Protein AF-K0RH99-F1 (afdb_monomer)

Solvent-accessible surface area (backbone atoms only — not comparable to full-atom values): 13537 Å² total; per-residue (Å²): 134,81,78,79,81,78,74,85,79,88,44,86,60,47,81,57,16,83,77,40,74,63,41,61,58,50,48,52,54,54,47,44,52,50,46,22,48,42,58,52,25,66,73,64,72,68,55,63,73,86,78,48,80,49,77,72,56,31,67,35,69,40,84,66,41,40,27,60,82,45,39,80,72,71,46,43,49,90,82,49,77,89,41,86,89,43,45,14,30,41,50,67,69,60,53,58,87,78,46,100,65,82,74,97,72,68,61,68,78,86,63,78,65,84,92,56,75,84,49,66,69,67,57,55,81,51,45,35,36,40,40,39,35,74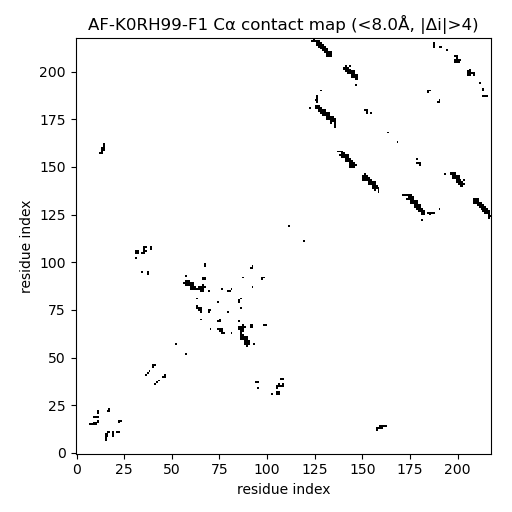,46,65,81,62,70,56,41,44,38,36,38,24,50,78,90,45,80,62,48,74,52,74,45,84,43,53,92,88,69,65,55,80,83,65,68,76,64,84,66,88,41,63,51,72,44,80,37,69,76,91,38,91,43,71,67,53,46,59,68,41,54,88,49,51,46,38,21,48,75,83,42,79,52,88,76,77,49,75,47,82,44,81,62,127

pLDDT: mean 74.34, std 17.01, range [31.33, 94.06]

Foldseek 3Di:
DDDPPDDQPLDCAADNVVVNPVSVVVVVVVVLQLQLVCVQDVVVVNDDPVVDDDPVQQQAFDPLAFQQVVVVVVDGSVNDDDDPNTTDGNNSVRHPVNHPDDDPDHDDRPDPDDPPPPVVVVQLQWWKKKFKAFCQVQDFFKKWKDQQNDTQDIDTRGDHDPPDDPVRVPDRDRDIDIDTGTDPDRDLVRVVVSVVRMFMDTNNHTDDRPDIDGDGRD

Structure (mmCIF, N/CA/C/O backbone):
data_AF-K0RH99-F1
#
_entry.id   AF-K0RH99-F1
#
loop_
_atom_site.group_PDB
_atom_site.id
_atom_site.type_symbol
_atom_site.label_atom_id
_atom_site.label_alt_id
_atom_site.label_comp_id
_atom_site.label_asym_id
_atom_site.label_entity_id
_atom_site.label_seq_id
_atom_site.pdbx_PDB_ins_code
_atom_site.Cartn_x
_atom_site.Cartn_y
_atom_site.Cartn_z
_atom_site.occupancy
_atom_site.B_iso_or_equiv
_atom_site.auth_seq_id
_atom_site.auth_comp_id
_atom_site.auth_asym_id
_atom_site.auth_atom_id
_atom_site.pdbx_PDB_model_num
ATOM 1 N N . MET A 1 1 ? 35.701 -5.884 8.040 1.00 39.34 1 MET A N 1
ATOM 2 C CA . MET A 1 1 ? 34.510 -6.141 8.879 1.00 39.34 1 MET A CA 1
ATOM 3 C C . MET A 1 1 ? 33.512 -6.865 7.986 1.00 39.34 1 MET A C 1
ATOM 5 O O . MET A 1 1 ? 33.064 -6.267 7.020 1.00 39.34 1 MET A O 1
ATOM 9 N N . PHE A 1 2 ? 33.293 -8.168 8.173 1.00 43.91 2 PHE A N 1
ATOM 10 C CA . PHE A 1 2 ? 32.370 -8.924 7.317 1.00 43.91 2 PHE A CA 1
ATOM 11 C C . PHE A 1 2 ? 30.934 -8.590 7.723 1.00 43.91 2 PHE A C 1
ATOM 13 O O . PHE A 1 2 ? 30.606 -8.682 8.906 1.00 43.91 2 PHE A O 1
ATOM 20 N N . ALA A 1 3 ? 30.101 -8.181 6.765 1.00 47.53 3 ALA A N 1
ATOM 21 C CA . ALA A 1 3 ? 28.676 -8.010 7.010 1.00 47.53 3 ALA A CA 1
ATOM 22 C C . ALA A 1 3 ? 28.097 -9.348 7.512 1.00 47.53 3 ALA A C 1
ATOM 24 O O . ALA A 1 3 ? 28.417 -10.396 6.935 1.00 47.53 3 ALA A O 1
ATOM 25 N N . PRO A 1 4 ? 27.296 -9.354 8.591 1.00 51.84 4 PRO A N 1
ATOM 26 C CA . PRO A 1 4 ? 26.667 -10.578 9.062 1.00 51.84 4 PRO A CA 1
ATOM 27 C C . PRO A 1 4 ? 25.815 -11.165 7.932 1.00 51.84 4 PRO A C 1
ATOM 29 O O . PRO A 1 4 ? 25.008 -10.464 7.322 1.00 51.84 4 PRO A O 1
ATOM 32 N N . LYS A 1 5 ? 26.013 -12.454 7.632 1.00 54.53 5 LYS A N 1
ATOM 33 C CA . LYS A 1 5 ? 25.172 -13.179 6.675 1.00 54.53 5 LYS A CA 1
ATOM 34 C C . LYS A 1 5 ? 23.741 -13.162 7.209 1.00 54.53 5 LYS A C 1
ATOM 36 O O . LYS A 1 5 ? 23.469 -13.796 8.226 1.00 54.53 5 LYS A O 1
ATOM 41 N N . LEU A 1 6 ? 22.843 -12.441 6.541 1.00 59.22 6 LEU A N 1
ATOM 42 C CA . LEU A 1 6 ? 21.412 -12.534 6.810 1.00 59.22 6 LEU A CA 1
ATOM 43 C C . LEU A 1 6 ? 20.958 -13.946 6.402 1.00 59.22 6 LEU A C 1
ATOM 45 O O . LEU A 1 6 ? 21.063 -14.275 5.217 1.00 59.22 6 LEU A O 1
ATOM 49 N N . PRO A 1 7 ? 20.511 -14.806 7.337 1.00 62.03 7 PRO A N 1
ATOM 50 C CA . PRO A 1 7 ? 20.046 -16.143 6.989 1.00 62.03 7 PRO A CA 1
ATOM 51 C C . PRO A 1 7 ? 18.846 -16.025 6.048 1.00 62.03 7 PRO A C 1
ATOM 53 O O . PRO A 1 7 ? 17.972 -15.188 6.267 1.00 62.03 7 PRO A O 1
ATOM 56 N N . PHE A 1 8 ? 18.817 -16.823 4.978 1.00 64.56 8 PHE A N 1
ATOM 57 C CA . PHE A 1 8 ? 17.646 -16.894 4.111 1.00 64.56 8 PHE A CA 1
ATOM 58 C C . PHE A 1 8 ? 16.497 -17.519 4.894 1.00 64.56 8 PHE A C 1
ATOM 60 O O . PHE A 1 8 ? 16.584 -18.670 5.316 1.00 64.56 8 PHE A O 1
ATOM 67 N N . THR A 1 9 ? 15.448 -16.739 5.130 1.00 66.00 9 THR A N 1
ATOM 68 C CA . THR A 1 9 ? 14.299 -17.189 5.926 1.00 66.00 9 THR A CA 1
ATOM 69 C C . THR A 1 9 ? 13.234 -17.876 5.077 1.00 66.00 9 THR A C 1
ATOM 71 O O . THR A 1 9 ? 12.339 -18.499 5.637 1.00 66.00 9 THR A O 1
ATOM 74 N N . GLY A 1 10 ? 13.311 -17.769 3.742 1.00 61.56 10 GLY A N 1
ATOM 75 C CA . GLY A 1 10 ? 12.276 -18.280 2.839 1.00 61.56 10 GLY A CA 1
ATOM 76 C C . GLY A 1 10 ? 10.916 -17.616 3.048 1.00 61.56 10 GLY A C 1
ATOM 77 O O . GLY A 1 10 ? 9.892 -18.208 2.727 1.00 61.56 10 GLY A O 1
ATOM 78 N N . THR A 1 11 ? 10.890 -16.421 3.643 1.00 67.25 11 THR A N 1
ATOM 79 C CA . THR A 1 11 ? 9.651 -15.690 3.898 1.00 67.25 11 THR A CA 1
ATOM 80 C C . THR A 1 11 ? 9.491 -14.544 2.910 1.00 67.25 11 THR A C 1
ATOM 82 O O . THR A 1 11 ? 10.439 -13.828 2.592 1.00 67.25 11 THR A O 1
ATOM 85 N N . MET A 1 12 ? 8.246 -14.314 2.498 1.00 68.56 12 MET A N 1
ATOM 86 C CA . MET A 1 12 ? 7.795 -13.156 1.717 1.00 68.56 12 MET A CA 1
ATOM 87 C C . MET A 1 12 ? 7.819 -11.834 2.511 1.00 68.56 12 MET A C 1
ATOM 89 O O . MET A 1 12 ? 7.106 -10.884 2.195 1.00 68.56 12 MET A O 1
ATOM 93 N N . ALA A 1 13 ? 8.626 -11.762 3.568 1.00 64.50 13 ALA A N 1
ATOM 94 C CA . ALA A 1 13 ? 8.779 -10.591 4.409 1.00 64.50 13 ALA A CA 1
ATOM 95 C C . ALA A 1 13 ? 10.156 -9.954 4.163 1.00 64.50 13 ALA A C 1
ATOM 97 O O . ALA A 1 13 ? 11.184 -10.628 4.186 1.00 64.50 13 ALA A O 1
ATOM 98 N N . GLN A 1 14 ? 10.182 -8.626 4.005 1.00 69.88 14 GLN A N 1
ATOM 99 C CA . GLN A 1 14 ? 11.406 -7.808 3.987 1.00 69.88 14 GLN A CA 1
ATOM 100 C C . GLN A 1 14 ? 12.323 -8.059 2.763 1.00 69.88 14 GLN A C 1
ATOM 102 O O . GLN A 1 14 ? 11.852 -8.386 1.675 1.00 69.88 14 GLN A O 1
ATOM 107 N N . ASN A 1 15 ? 13.640 -7.857 2.924 1.00 66.56 15 ASN A N 1
ATOM 108 C CA . ASN A 1 15 ? 14.641 -7.776 1.846 1.00 66.56 15 ASN A CA 1
ATOM 109 C C . ASN A 1 15 ? 14.842 -9.059 1.029 1.00 66.56 15 ASN A C 1
ATOM 111 O O . ASN A 1 15 ? 15.450 -9.009 -0.034 1.00 66.56 15 ASN A O 1
ATOM 115 N N . GLN A 1 16 ? 14.413 -10.212 1.544 1.00 74.06 16 GLN A N 1
ATOM 116 C CA . GLN A 1 16 ? 14.597 -11.498 0.866 1.00 74.06 16 GLN A CA 1
ATOM 117 C C . GLN A 1 16 ? 13.384 -11.909 0.033 1.00 74.06 16 GLN A C 1
ATOM 119 O O . GLN A 1 16 ? 13.467 -12.893 -0.698 1.00 74.06 16 GLN A O 1
ATOM 124 N N . SER A 1 17 ? 12.288 -11.151 0.121 1.00 81.00 17 SER A N 1
ATOM 125 C CA . SER A 1 17 ? 11.035 -11.462 -0.567 1.00 81.00 17 SER A CA 1
ATOM 126 C C . SER A 1 17 ? 11.225 -11.614 -2.079 1.00 81.00 17 SER A C 1
ATOM 128 O O . SER A 1 17 ? 10.717 -12.568 -2.647 1.00 81.00 17 SER A O 1
ATOM 130 N N . ILE A 1 18 ? 12.064 -10.782 -2.707 1.00 83.69 18 ILE A N 1
ATOM 131 C CA . ILE A 1 18 ? 12.362 -10.830 -4.152 1.00 83.69 18 ILE A CA 1
ATOM 132 C C . ILE A 1 18 ? 12.922 -12.173 -4.657 1.00 83.69 18 ILE A C 1
ATOM 134 O O . ILE A 1 18 ? 12.859 -12.447 -5.856 1.00 83.69 18 ILE A O 1
ATOM 138 N N . PHE A 1 19 ? 13.499 -12.997 -3.772 1.00 84.44 19 PHE A N 1
ATOM 139 C CA . PHE A 1 19 ? 14.073 -14.297 -4.133 1.00 84.44 19 PHE A CA 1
ATOM 140 C C . PHE A 1 19 ? 13.041 -15.431 -4.131 1.00 84.44 19 PHE A C 1
ATOM 142 O O . PHE A 1 19 ? 13.329 -16.506 -4.654 1.00 84.44 19 PHE A O 1
ATOM 149 N N . ASP A 1 20 ? 11.857 -15.215 -3.555 1.00 86.75 20 ASP A N 1
ATOM 150 C CA . ASP A 1 20 ? 10.742 -16.155 -3.643 1.00 86.75 20 ASP A CA 1
ATOM 151 C C . ASP A 1 20 ? 9.966 -15.895 -4.950 1.00 86.75 20 ASP A C 1
ATOM 153 O O . ASP A 1 20 ? 9.478 -14.783 -5.150 1.00 86.75 20 ASP A O 1
ATOM 157 N N . PRO A 1 21 ? 9.804 -16.877 -5.857 1.00 90.00 21 PRO A N 1
ATOM 158 C CA . PRO A 1 21 ? 9.032 -16.698 -7.088 1.00 90.00 21 PRO A CA 1
ATOM 159 C C . PRO A 1 21 ? 7.598 -16.189 -6.873 1.00 90.00 21 PRO A C 1
ATOM 161 O O . PRO A 1 21 ? 7.055 -15.498 -7.740 1.00 90.00 21 PRO A O 1
ATOM 164 N N . ILE A 1 22 ? 6.985 -16.483 -5.720 1.00 90.06 22 ILE A N 1
ATOM 165 C CA . ILE A 1 22 ? 5.647 -15.988 -5.366 1.00 90.06 22 ILE A CA 1
ATOM 166 C C . ILE A 1 22 ? 5.625 -14.457 -5.282 1.00 90.06 22 ILE A C 1
ATOM 168 O O . ILE A 1 22 ? 4.584 -13.859 -5.551 1.00 90.06 22 ILE A O 1
ATOM 172 N N . PHE A 1 23 ? 6.753 -13.803 -4.993 1.00 88.06 23 PHE A N 1
ATOM 173 C CA . PHE A 1 23 ? 6.874 -12.346 -5.010 1.00 88.06 23 PHE A CA 1
ATOM 174 C C . PHE A 1 23 ? 6.450 -11.735 -6.333 1.00 88.06 23 PHE A C 1
ATOM 176 O O . PHE A 1 23 ? 5.638 -10.812 -6.354 1.00 88.06 23 PHE A O 1
ATOM 183 N N . TRP A 1 24 ? 6.939 -12.287 -7.437 1.00 90.69 24 TRP A N 1
ATOM 184 C CA . TRP A 1 24 ? 6.663 -11.759 -8.768 1.00 90.69 24 TRP A CA 1
ATOM 185 C C . TRP A 1 24 ? 5.196 -11.960 -9.158 1.00 90.69 24 TRP A C 1
ATOM 187 O O . TRP A 1 24 ? 4.574 -11.050 -9.703 1.00 90.69 24 TRP A O 1
ATOM 197 N N . LEU A 1 25 ? 4.597 -13.098 -8.789 1.00 92.75 25 LEU A N 1
ATOM 198 C CA . LEU A 1 25 ? 3.163 -13.343 -8.991 1.00 92.75 25 LEU A CA 1
ATOM 199 C C . LEU A 1 25 ? 2.290 -12.437 -8.107 1.00 92.75 25 LEU A C 1
ATOM 201 O O . LEU A 1 25 ? 1.277 -11.906 -8.561 1.00 92.75 25 LEU A O 1
ATOM 205 N N . HIS A 1 26 ? 2.689 -12.228 -6.850 1.00 90.44 26 HIS A N 1
ATOM 206 C CA . HIS A 1 26 ? 2.014 -11.318 -5.930 1.00 90.44 26 HIS A CA 1
ATOM 207 C C . HIS A 1 26 ? 2.031 -9.880 -6.461 1.00 90.44 26 HIS A C 1
ATOM 209 O O . HIS A 1 26 ? 0.975 -9.251 -6.543 1.00 90.44 26 HIS A O 1
ATOM 215 N N . HIS A 1 27 ? 3.202 -9.382 -6.866 1.00 91.50 27 HIS A N 1
ATOM 216 C CA . HIS A 1 27 ? 3.354 -8.032 -7.404 1.00 91.50 27 HIS A CA 1
ATOM 217 C C . HIS A 1 27 ? 2.650 -7.854 -8.748 1.00 91.50 27 HIS A C 1
ATOM 219 O O . HIS A 1 27 ? 2.042 -6.808 -8.947 1.00 91.50 27 HIS A O 1
ATOM 225 N N . SER A 1 28 ? 2.597 -8.886 -9.596 1.00 93.94 28 SER A N 1
ATOM 226 C CA . SER A 1 28 ? 1.761 -8.862 -10.802 1.00 93.94 28 SER A CA 1
ATOM 227 C C . SER A 1 28 ? 0.277 -8.643 -10.467 1.00 93.94 28 SER A C 1
ATOM 229 O O . SER A 1 28 ? -0.398 -7.861 -11.128 1.00 93.94 28 SER A O 1
ATOM 231 N N . ASN A 1 29 ? -0.248 -9.248 -9.395 1.00 92.06 29 ASN A N 1
ATOM 232 C CA . ASN A 1 29 ? -1.629 -9.000 -8.963 1.00 92.06 29 ASN A CA 1
ATOM 233 C C . ASN A 1 29 ? -1.827 -7.630 -8.279 1.00 92.06 29 ASN A C 1
ATOM 235 O O . ASN A 1 29 ? -2.909 -7.050 -8.374 1.00 92.06 29 ASN A O 1
ATOM 239 N N . VAL A 1 30 ? -0.822 -7.108 -7.571 1.00 90.19 30 VAL A N 1
ATOM 240 C CA . VAL A 1 30 ? -0.862 -5.742 -7.010 1.00 90.19 30 VAL A CA 1
ATOM 241 C C . VAL A 1 30 ? -0.863 -4.702 -8.134 1.00 90.19 30 VAL A C 1
ATOM 243 O O . VAL A 1 30 ? -1.654 -3.764 -8.108 1.00 90.19 30 VAL A O 1
ATOM 246 N N . GLU A 1 31 ? -0.041 -4.902 -9.158 1.00 93.12 31 GLU A N 1
ATOM 247 C CA . GLU A 1 31 ? 0.003 -4.065 -10.356 1.00 93.12 31 GLU A CA 1
ATOM 248 C C . GLU A 1 31 ? -1.312 -4.147 -11.140 1.00 93.12 31 GLU A C 1
ATOM 250 O O . GLU A 1 31 ? -1.896 -3.111 -11.447 1.00 93.12 31 GLU A O 1
ATOM 255 N N . ARG A 1 32 ? -1.899 -5.342 -11.303 1.00 93.44 32 ARG A N 1
ATOM 256 C CA . ARG A 1 32 ? -3.254 -5.508 -11.861 1.00 93.44 32 ARG A CA 1
ATOM 257 C C . ARG A 1 32 ? -4.291 -4.652 -11.133 1.00 93.44 32 ARG A C 1
ATOM 259 O O . ARG A 1 32 ? -5.150 -4.053 -11.781 1.00 93.44 32 ARG A O 1
ATOM 266 N N . GLN A 1 33 ? -4.238 -4.586 -9.799 1.00 89.38 33 GLN A N 1
ATOM 267 C CA . GLN A 1 33 ? -5.134 -3.729 -9.011 1.00 89.38 33 GLN A CA 1
ATOM 268 C C . GLN A 1 33 ? -4.913 -2.244 -9.321 1.00 89.38 33 GLN A C 1
ATOM 270 O O . GLN A 1 33 ? -5.894 -1.523 -9.511 1.00 89.38 33 GLN A O 1
ATOM 275 N N . LEU A 1 34 ? -3.656 -1.802 -9.430 1.00 89.81 34 LEU A N 1
ATOM 276 C CA . LEU A 1 34 ? -3.316 -0.431 -9.816 1.00 89.81 34 LEU A CA 1
ATOM 277 C C . LEU A 1 34 ? -3.813 -0.105 -11.230 1.00 89.81 34 LEU A C 1
ATOM 279 O O . LEU A 1 34 ? -4.536 0.873 -11.394 1.00 89.81 34 LEU A O 1
ATOM 283 N N . CYS A 1 35 ? -3.513 -0.931 -12.236 1.00 91.50 35 CYS A N 1
ATOM 284 C CA . CYS A 1 35 ? -3.966 -0.709 -13.613 1.00 91.50 35 CYS A CA 1
ATOM 285 C C . CYS A 1 35 ? -5.499 -0.702 -13.712 1.00 91.50 35 CYS A C 1
ATOM 287 O O . CYS A 1 35 ? -6.077 0.123 -14.413 1.00 91.50 35 CYS A O 1
ATOM 289 N N . SER A 1 36 ? -6.180 -1.571 -12.958 1.00 89.25 36 SER A N 1
ATOM 290 C CA . SER A 1 36 ? -7.650 -1.583 -12.893 1.00 89.25 36 SER A CA 1
ATOM 291 C C . SER A 1 36 ? -8.206 -0.281 -12.310 1.00 89.25 36 SER A C 1
ATOM 293 O O . SER A 1 36 ? -9.182 0.263 -12.826 1.00 89.25 36 SER A O 1
ATOM 295 N N . TRP A 1 37 ? -7.570 0.254 -11.263 1.00 87.44 37 TRP A N 1
ATOM 296 C CA . TRP A 1 37 ? -7.916 1.561 -10.705 1.00 87.44 37 TRP A CA 1
ATOM 297 C C . TRP A 1 37 ? -7.649 2.695 -11.706 1.00 87.44 37 TRP A C 1
ATOM 299 O O . TRP A 1 37 ? -8.517 3.542 -11.916 1.00 87.44 37 TRP A O 1
ATOM 309 N N . GLN A 1 38 ? -6.502 2.687 -12.388 1.00 88.00 38 GLN A N 1
ATOM 310 C CA . GLN A 1 38 ? -6.183 3.674 -13.423 1.00 88.00 38 GLN A CA 1
ATOM 311 C C . GLN A 1 38 ? -7.231 3.661 -14.537 1.00 88.00 38 GLN A C 1
ATOM 313 O O . GLN A 1 38 ? -7.766 4.709 -14.893 1.00 88.00 38 GLN A O 1
ATOM 318 N N . LYS A 1 39 ? -7.610 2.475 -15.015 1.00 85.56 39 LYS A N 1
ATOM 319 C CA . LYS A 1 39 ? -8.663 2.302 -16.016 1.00 85.56 39 LYS A CA 1
ATOM 320 C C . LYS A 1 39 ? -10.015 2.847 -15.551 1.00 85.56 39 LYS A C 1
ATOM 322 O O . LYS A 1 39 ? -10.709 3.518 -16.304 1.00 85.56 39 LYS A O 1
ATOM 327 N N . ALA A 1 40 ? -10.385 2.597 -14.297 1.00 81.31 40 ALA A N 1
ATOM 328 C CA . ALA A 1 40 ? -11.653 3.050 -13.734 1.00 81.31 40 ALA A CA 1
ATOM 329 C C . ALA A 1 40 ? -11.732 4.577 -13.538 1.00 81.31 40 ALA A C 1
ATOM 331 O O . ALA A 1 40 ? -12.786 5.171 -13.780 1.00 81.31 40 ALA A O 1
ATOM 332 N N . PHE A 1 41 ? -10.646 5.206 -13.080 1.00 79.31 41 PHE A N 1
ATOM 333 C CA . PHE A 1 41 ? -10.675 6.580 -12.560 1.00 79.31 41 PHE A CA 1
ATOM 334 C C . PHE A 1 41 ? -9.856 7.586 -13.375 1.00 79.31 41 PHE A C 1
ATOM 336 O O . PHE A 1 41 ? -10.276 8.733 -13.500 1.00 79.31 41 PHE A O 1
ATOM 343 N N . LEU A 1 42 ? -8.712 7.194 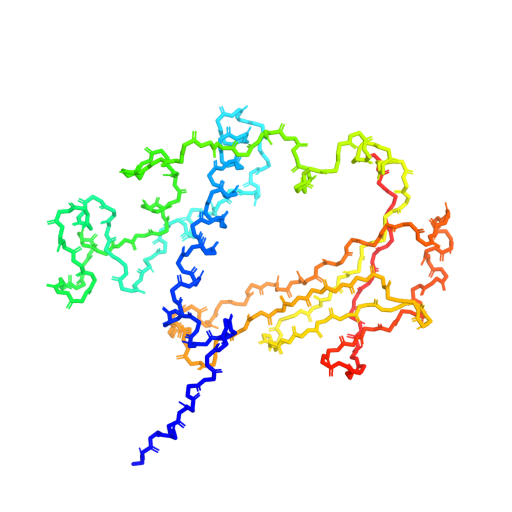-13.951 1.00 79.00 42 LEU A N 1
ATOM 344 C CA . LEU A 1 42 ? -7.931 8.099 -14.805 1.00 79.00 42 LEU A CA 1
ATOM 345 C C . LEU A 1 42 ? -8.562 8.259 -16.188 1.00 79.00 42 LEU A C 1
ATOM 347 O O . LEU A 1 42 ? -8.511 9.349 -16.741 1.00 79.00 42 LEU A O 1
ATOM 351 N N . GLU A 1 43 ? -9.169 7.207 -16.742 1.00 76.81 43 GLU A N 1
ATOM 352 C CA . GLU A 1 43 ? -9.797 7.287 -18.071 1.00 76.81 43 GLU A CA 1
ATOM 353 C C . GLU A 1 43 ? -11.145 8.009 -18.062 1.00 76.81 43 GLU A C 1
ATOM 355 O O . GLU A 1 43 ? -11.566 8.534 -19.088 1.00 76.81 43 GLU A O 1
ATOM 360 N N . SER A 1 44 ? -11.829 8.020 -16.917 1.00 69.00 44 SER A N 1
ATOM 361 C CA . SER A 1 44 ? -13.153 8.628 -16.765 1.00 69.00 44 SER A CA 1
ATOM 362 C C . SER A 1 44 ? -13.109 10.102 -16.343 1.00 69.00 44 SER A C 1
ATOM 364 O O . SER A 1 44 ? -14.170 10.696 -16.162 1.00 69.00 44 SER A O 1
ATOM 366 N N . ASP A 1 45 ? -11.912 10.675 -16.142 1.00 66.88 45 ASP A N 1
ATOM 367 C CA . ASP A 1 45 ? -11.664 12.008 -15.557 1.00 66.88 45 ASP A CA 1
ATOM 368 C C . ASP A 1 45 ? -12.373 12.265 -14.206 1.00 66.88 45 ASP A C 1
ATOM 370 O O . ASP A 1 45 ? -12.396 13.383 -13.690 1.00 66.88 45 ASP A O 1
ATOM 374 N N . ASN A 1 46 ? -12.900 11.213 -13.575 1.00 68.19 46 ASN A N 1
ATOM 375 C CA . ASN A 1 46 ? -13.593 11.262 -12.294 1.00 68.19 46 ASN A CA 1
ATOM 376 C C . ASN A 1 46 ? -12.641 10.868 -11.162 1.00 68.19 46 ASN A C 1
ATOM 378 O O . ASN A 1 46 ? -12.806 9.840 -10.499 1.00 68.19 46 ASN A O 1
ATOM 382 N N . ILE A 1 47 ? -11.595 11.668 -10.986 1.00 71.06 47 ILE A N 1
ATOM 383 C CA . ILE A 1 47 ? -10.540 11.395 -10.018 1.00 71.06 47 ILE A CA 1
ATOM 384 C C . ILE A 1 47 ? -10.187 12.644 -9.222 1.00 71.06 47 ILE A C 1
ATOM 386 O O . ILE A 1 47 ? -10.006 13.730 -9.771 1.00 71.06 47 ILE A O 1
ATOM 390 N N . ASP A 1 48 ? -10.042 12.462 -7.913 1.00 70.81 48 ASP A N 1
ATOM 391 C CA . ASP A 1 48 ? -9.459 13.470 -7.039 1.00 70.81 48 ASP A CA 1
ATOM 392 C C . ASP A 1 48 ? -8.019 13.776 -7.505 1.00 70.81 48 ASP A C 1
ATOM 394 O O . ASP A 1 48 ? -7.202 12.849 -7.577 1.00 70.81 48 ASP A O 1
ATOM 398 N N . PRO A 1 49 ? -7.668 15.040 -7.811 1.00 72.19 49 PRO A N 1
ATOM 399 C CA . PRO A 1 49 ? -6.306 15.425 -8.169 1.00 72.19 49 PRO A CA 1
ATOM 400 C C . PRO A 1 49 ? -5.239 14.943 -7.176 1.00 72.19 49 PRO A C 1
ATOM 402 O O . PRO A 1 49 ? -4.131 14.625 -7.602 1.00 72.19 49 PRO A O 1
ATOM 405 N N . LEU A 1 50 ? -5.571 14.821 -5.884 1.00 70.94 50 LEU A N 1
ATOM 406 C CA . LEU A 1 50 ? -4.670 14.306 -4.843 1.00 70.94 50 LEU A CA 1
ATOM 407 C C . LEU A 1 50 ? -4.351 12.814 -4.993 1.00 70.94 50 LEU A C 1
ATOM 409 O O . LEU A 1 50 ? -3.388 12.329 -4.407 1.00 70.94 50 LEU A O 1
ATOM 413 N N . SER A 1 51 ? -5.139 12.077 -5.777 1.00 74.69 51 SER A N 1
ATOM 414 C CA . SER A 1 51 ? -4.871 10.670 -6.090 1.00 74.69 51 SER A CA 1
ATOM 415 C C . SER A 1 51 ? -3.871 10.494 -7.238 1.00 74.69 51 SER A C 1
ATOM 417 O O . SER A 1 51 ? -3.451 9.370 -7.513 1.00 74.69 51 SER A O 1
ATOM 419 N N . LYS A 1 52 ? -3.489 11.576 -7.933 1.00 81.25 52 LYS A N 1
ATOM 420 C CA . LYS A 1 52 ? -2.448 11.553 -8.970 1.00 81.25 52 LYS A CA 1
ATOM 421 C C . LYS A 1 52 ? -1.079 11.861 -8.342 1.00 81.25 52 LYS A C 1
ATOM 423 O O . LYS A 1 52 ? -0.999 12.688 -7.434 1.00 81.25 52 LYS A O 1
ATOM 428 N N . PRO A 1 53 ? 0.016 11.252 -8.831 1.00 85.12 53 PRO A N 1
ATOM 429 C CA . PRO A 1 53 ? 1.358 11.628 -8.404 1.00 85.12 53 PRO A CA 1
ATOM 430 C C . PRO A 1 53 ? 1.622 13.099 -8.746 1.00 85.12 53 PRO A C 1
ATOM 432 O O . PRO A 1 53 ? 1.256 13.568 -9.828 1.00 85.12 53 PRO A O 1
ATOM 435 N N . SER A 1 54 ? 2.279 13.816 -7.834 1.00 86.81 54 SER A N 1
ATOM 436 C CA . SER A 1 54 ? 2.696 15.200 -8.068 1.00 86.81 54 SER A CA 1
ATOM 437 C C . SER A 1 54 ? 3.731 15.285 -9.193 1.00 86.81 54 SER A C 1
ATOM 439 O O . SER A 1 54 ? 4.464 14.328 -9.447 1.00 86.81 54 SER A O 1
ATOM 441 N N . ASP A 1 55 ? 3.854 16.449 -9.833 1.00 88.38 55 ASP A N 1
ATOM 442 C CA . ASP A 1 55 ? 4.853 16.653 -10.893 1.00 88.38 55 ASP A CA 1
ATOM 443 C C . ASP A 1 55 ? 6.291 16.454 -10.391 1.00 88.38 55 ASP A C 1
ATOM 445 O O . ASP A 1 55 ? 7.156 15.984 -11.129 1.00 88.38 55 ASP A O 1
ATOM 449 N N . THR A 1 56 ? 6.547 16.755 -9.115 1.00 88.56 56 THR A N 1
ATOM 450 C CA . THR A 1 56 ? 7.831 16.466 -8.465 1.00 88.56 56 THR A CA 1
ATOM 451 C C . THR A 1 56 ? 8.078 14.962 -8.360 1.00 88.56 56 THR A C 1
ATOM 453 O O . THR A 1 56 ? 9.187 14.509 -8.634 1.00 88.56 56 THR A O 1
ATOM 456 N N . LEU A 1 57 ? 7.061 14.178 -7.982 1.00 85.69 57 LEU A N 1
ATOM 457 C CA . LEU A 1 57 ? 7.186 12.725 -7.871 1.00 85.69 57 LEU A CA 1
ATOM 458 C C . LEU A 1 57 ? 7.358 12.071 -9.245 1.00 85.69 57 LEU A C 1
ATOM 460 O O . LEU A 1 57 ? 8.203 11.196 -9.389 1.00 85.69 57 LEU A O 1
ATOM 464 N N . LYS A 1 58 ? 6.613 12.530 -10.254 1.00 89.56 58 LYS A N 1
ATOM 465 C CA . LYS A 1 58 ? 6.712 12.053 -11.642 1.00 89.56 58 LYS A CA 1
ATOM 466 C C . LYS A 1 58 ? 8.134 12.140 -12.195 1.00 89.56 58 LYS A C 1
ATOM 468 O O . LYS A 1 58 ? 8.629 11.168 -12.748 1.00 89.56 58 LYS A O 1
ATOM 473 N N . LYS A 1 59 ? 8.822 13.258 -11.949 1.00 90.06 59 LYS A N 1
ATOM 474 C CA . LYS A 1 59 ? 10.206 13.500 -12.399 1.00 90.06 59 LYS A CA 1
ATOM 475 C C . LYS A 1 59 ? 11.267 12.735 -11.605 1.00 90.06 59 LYS A C 1
ATOM 477 O O . LYS A 1 59 ? 12.454 12.853 -11.899 1.00 90.06 59 LYS A O 1
ATOM 482 N N . ARG A 1 60 ? 10.884 11.990 -10.564 1.00 88.94 60 ARG A N 1
ATOM 483 C CA . ARG A 1 60 ? 11.842 11.274 -9.721 1.00 88.94 60 ARG A CA 1
ATOM 484 C C . ARG A 1 60 ? 12.456 10.118 -10.498 1.00 88.94 60 ARG A C 1
ATOM 486 O O . ARG A 1 60 ? 11.744 9.191 -10.869 1.00 88.94 60 ARG A O 1
ATOM 493 N N . VAL A 1 61 ? 13.776 10.152 -10.669 1.00 88.38 61 VAL A N 1
ATOM 494 C CA . VAL A 1 61 ? 14.544 9.036 -11.230 1.00 88.38 61 VAL A CA 1
ATOM 495 C C . VAL A 1 61 ? 14.450 7.830 -10.297 1.00 88.38 61 VAL A C 1
ATOM 497 O O . VAL A 1 61 ? 14.742 7.914 -9.099 1.00 88.38 61 VAL A O 1
ATOM 500 N N . LEU A 1 62 ? 14.035 6.700 -10.853 1.00 84.69 62 LEU A N 1
ATOM 501 C CA . LEU A 1 62 ? 13.946 5.416 -10.184 1.00 84.69 62 LEU A CA 1
ATOM 502 C C . LEU A 1 62 ? 15.227 4.636 -10.471 1.00 84.69 62 LEU A C 1
ATOM 504 O O . LEU A 1 62 ? 15.217 3.703 -11.250 1.00 84.69 62 LEU A O 1
ATOM 508 N N . TYR A 1 63 ? 16.351 4.976 -9.847 1.00 76.75 63 TYR A N 1
ATOM 509 C CA . TYR A 1 63 ? 17.561 4.162 -10.009 1.00 76.75 63 TYR A CA 1
ATOM 510 C C . TYR A 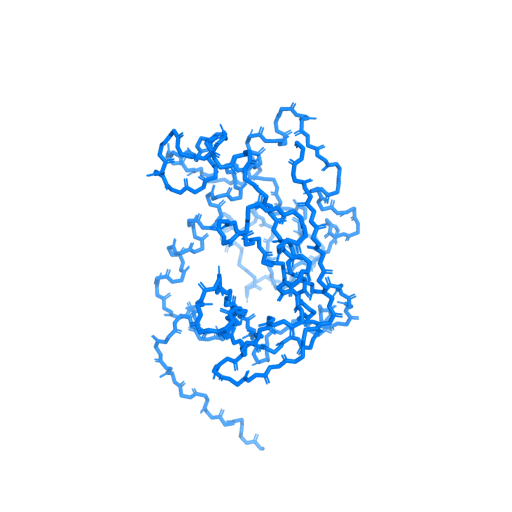1 63 ? 17.402 2.793 -9.303 1.00 76.75 63 TYR A C 1
ATOM 512 O O . TYR A 1 63 ? 16.909 2.761 -8.168 1.00 76.75 63 TYR A O 1
ATOM 520 N N . PRO A 1 64 ? 17.825 1.663 -9.907 1.00 80.19 64 PRO A N 1
ATOM 521 C CA . PRO A 1 64 ? 18.550 1.543 -11.177 1.00 80.19 64 PRO A CA 1
ATOM 522 C C . PRO A 1 64 ? 17.656 1.298 -12.407 1.00 80.19 64 PRO A C 1
ATOM 524 O O . PRO A 1 64 ? 18.153 0.888 -13.447 1.00 80.19 64 PRO A O 1
ATOM 527 N N . TRP A 1 65 ? 16.341 1.473 -12.308 1.00 86.50 65 TRP A N 1
ATOM 528 C CA . TRP A 1 65 ? 15.362 1.092 -13.325 1.00 86.50 65 TRP A CA 1
ATOM 529 C C . TRP A 1 65 ? 15.587 1.790 -14.669 1.00 86.50 65 TRP A C 1
ATOM 531 O O . TRP A 1 65 ? 15.693 3.009 -14.749 1.00 86.50 65 TRP A O 1
ATOM 541 N N . THR A 1 66 ? 15.622 0.992 -15.734 1.00 90.62 66 THR A N 1
ATOM 542 C CA . THR A 1 66 ? 15.716 1.448 -17.126 1.00 90.62 66 THR A CA 1
ATOM 543 C C . THR A 1 66 ? 14.336 1.831 -17.656 1.00 90.62 66 THR A C 1
ATOM 545 O O . THR A 1 66 ? 13.337 1.257 -17.222 1.00 90.62 66 THR A O 1
ATOM 548 N N . LYS A 1 67 ? 14.246 2.779 -18.596 1.00 91.50 67 LYS A N 1
ATOM 549 C CA . LYS A 1 67 ? 12.967 3.137 -19.242 1.00 91.50 67 LYS A CA 1
ATOM 550 C C . LYS A 1 67 ? 12.271 1.905 -19.836 1.00 91.50 67 LYS A C 1
ATOM 552 O O . LYS A 1 67 ? 12.961 1.070 -20.430 1.00 91.50 67 LYS A O 1
ATOM 557 N N . PRO A 1 68 ? 10.927 1.799 -19.777 1.00 90.69 68 PRO A N 1
ATOM 558 C CA . PRO A 1 68 ? 10.210 0.646 -20.320 1.00 90.69 68 PRO A CA 1
ATOM 559 C C . PRO A 1 68 ? 10.585 0.355 -21.776 1.00 90.69 68 PRO A C 1
ATOM 561 O O . PRO A 1 68 ? 10.937 -0.772 -22.110 1.00 90.69 68 PRO A O 1
ATOM 564 N N . SER A 1 69 ? 10.608 1.374 -22.639 1.00 89.12 69 SER A N 1
ATOM 565 C CA . SER A 1 69 ? 10.933 1.218 -24.065 1.00 89.12 69 SER A CA 1
ATOM 566 C C . SER A 1 69 ? 12.295 0.563 -24.322 1.00 89.12 69 SER A C 1
ATOM 568 O O . SER A 1 69 ? 12.435 -0.179 -25.293 1.00 89.12 69 SER A O 1
ATOM 570 N N . LEU A 1 70 ? 13.278 0.810 -23.453 1.00 89.44 70 LEU A N 1
ATOM 571 C CA . LEU A 1 70 ? 14.623 0.241 -23.521 1.00 89.44 70 LEU A CA 1
ATOM 572 C C . LEU A 1 70 ? 14.694 -1.139 -22.856 1.00 89.44 70 LEU A C 1
ATOM 574 O O . LEU A 1 70 ? 15.376 -2.021 -23.383 1.00 89.44 70 LEU A O 1
ATOM 578 N N . LEU A 1 71 ? 13.956 -1.348 -21.758 1.00 88.44 71 LEU A N 1
ATOM 579 C CA . LEU A 1 71 ? 13.859 -2.640 -21.073 1.00 88.44 71 LEU A CA 1
ATOM 580 C C . LEU A 1 71 ? 13.432 -3.747 -22.039 1.00 88.44 71 LEU A C 1
ATOM 582 O O . LEU A 1 71 ? 14.059 -4.803 -22.114 1.00 88.44 71 LEU A O 1
ATOM 586 N N . TRP A 1 72 ? 12.404 -3.475 -22.839 1.00 85.06 72 TRP A N 1
ATOM 587 C CA . TRP A 1 72 ? 11.854 -4.434 -23.800 1.00 85.06 72 TRP A CA 1
ATOM 588 C C . TRP A 1 72 ? 12.713 -4.632 -25.054 1.00 85.06 72 TRP A C 1
ATOM 590 O O . TRP A 1 72 ? 12.431 -5.514 -25.860 1.00 85.06 72 TRP A O 1
ATOM 600 N N . GLN A 1 73 ? 13.799 -3.869 -25.191 1.00 89.38 73 GLN A N 1
ATOM 601 C CA . GLN A 1 73 ? 14.857 -4.098 -26.180 1.00 89.38 73 GLN A CA 1
ATOM 602 C C . GLN A 1 73 ? 16.029 -4.913 -25.601 1.00 89.38 73 GLN A C 1
ATOM 604 O O . GLN A 1 73 ? 17.003 -5.170 -26.304 1.00 89.38 73 GLN A O 1
ATOM 609 N N . GLY A 1 74 ? 15.947 -5.331 -24.332 1.00 87.31 74 GLY A N 1
ATOM 610 C CA . GLY A 1 74 ? 16.997 -6.083 -23.639 1.00 87.31 74 GLY A CA 1
ATOM 611 C C . GLY A 1 74 ? 18.031 -5.215 -22.915 1.00 87.31 74 GLY A C 1
ATOM 612 O O . GLY A 1 74 ? 19.024 -5.753 -22.419 1.00 87.31 74 GLY A O 1
ATOM 613 N N . ASN A 1 75 ? 17.812 -3.898 -22.818 1.00 87.38 75 ASN A N 1
ATOM 614 C CA . ASN A 1 75 ? 18.662 -3.014 -22.021 1.00 87.38 75 ASN A CA 1
ATOM 615 C C . ASN A 1 75 ? 18.218 -3.089 -20.560 1.00 87.38 75 ASN A C 1
ATOM 617 O O . ASN A 1 75 ? 17.116 -2.671 -20.208 1.00 87.38 75 ASN A O 1
ATOM 621 N N . LEU A 1 76 ? 19.059 -3.663 -19.710 1.00 82.88 76 LEU A N 1
ATOM 622 C CA . LEU A 1 76 ? 18.768 -3.875 -18.302 1.00 82.88 76 LEU A CA 1
ATOM 623 C C . LEU A 1 76 ? 19.561 -2.879 -17.452 1.00 82.88 76 LEU A C 1
ATOM 625 O O . LEU A 1 76 ? 20.704 -2.526 -17.731 1.00 82.88 76 LEU A O 1
ATOM 629 N N . SER A 1 77 ? 18.988 -2.527 -16.314 1.00 77.88 77 SER A N 1
ATOM 630 C CA . SER A 1 77 ? 19.570 -1.651 -15.296 1.00 77.88 77 SER A CA 1
ATOM 631 C C . SER A 1 77 ? 21.020 -1.951 -14.895 1.00 77.88 77 SER A C 1
ATOM 633 O O . SER A 1 77 ? 21.741 -1.071 -14.447 1.00 77.88 77 SER A O 1
ATOM 635 N N . HIS A 1 78 ? 21.452 -3.209 -15.004 1.00 74.81 78 HIS A N 1
ATOM 636 C CA . HIS A 1 78 ? 22.781 -3.651 -14.582 1.00 74.81 78 HIS A CA 1
ATOM 637 C C . HIS A 1 78 ? 23.811 -3.712 -15.720 1.00 74.81 78 HIS A C 1
ATOM 639 O O . HIS A 1 78 ? 24.990 -3.921 -15.443 1.00 74.81 78 HIS A O 1
ATOM 645 N N . ASN A 1 79 ? 23.384 -3.595 -16.983 1.00 77.25 79 ASN A N 1
ATOM 646 C CA . ASN A 1 79 ? 24.261 -3.681 -18.157 1.00 77.25 79 ASN A CA 1
ATOM 647 C C . ASN A 1 79 ? 24.312 -2.378 -18.974 1.00 77.25 79 ASN A C 1
ATOM 649 O O . ASN A 1 79 ? 24.976 -2.340 -20.006 1.00 77.25 79 ASN A O 1
ATOM 653 N N . THR A 1 80 ? 23.638 -1.330 -18.498 1.00 75.69 80 THR A N 1
ATOM 654 C CA . THR A 1 80 ? 23.567 -0.012 -19.130 1.00 75.69 80 THR A CA 1
ATOM 655 C C . THR A 1 80 ? 24.095 1.042 -18.155 1.00 75.69 80 THR A C 1
ATOM 657 O O . THR A 1 80 ? 23.808 0.976 -16.960 1.00 75.69 80 THR A O 1
ATOM 660 N N . GLU A 1 81 ? 24.898 1.991 -18.640 1.00 82.12 81 GLU A N 1
ATOM 661 C CA . GLU A 1 81 ? 25.390 3.101 -17.815 1.00 82.12 81 GLU A CA 1
ATOM 662 C C . GLU A 1 81 ? 24.244 4.063 -17.468 1.00 82.12 81 GLU A C 1
ATOM 664 O O . GLU A 1 81 ? 23.390 4.356 -18.308 1.00 82.12 81 GLU A O 1
ATOM 669 N N . SER A 1 82 ? 24.230 4.533 -16.219 1.00 84.0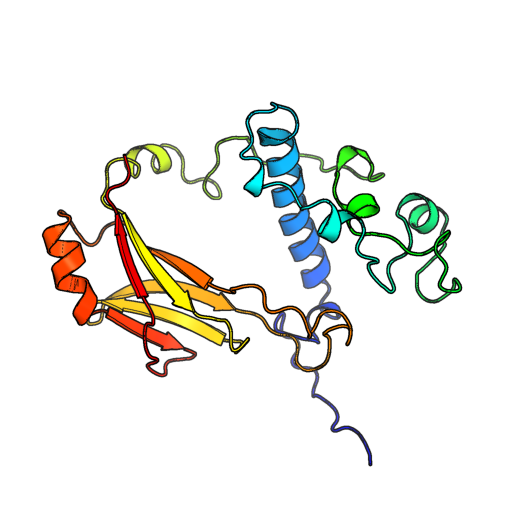6 82 SER A N 1
ATOM 670 C CA . SER A 1 82 ? 23.229 5.480 -15.723 1.00 84.06 82 SER A CA 1
ATOM 671 C C . SER A 1 82 ? 23.344 6.806 -16.467 1.00 84.06 82 SER A C 1
ATOM 673 O O . SER A 1 82 ? 24.422 7.401 -16.530 1.00 84.06 82 SER A O 1
ATOM 675 N N . SER A 1 83 ? 22.237 7.254 -17.048 1.00 87.62 83 SER A N 1
ATOM 676 C CA . SER A 1 83 ? 22.137 8.522 -17.771 1.00 87.62 83 SER A CA 1
ATOM 677 C C . SER A 1 83 ? 20.674 8.949 -17.883 1.00 87.62 83 SER A C 1
ATOM 679 O O . SER A 1 83 ? 19.774 8.122 -17.746 1.00 87.62 83 SER A O 1
ATOM 681 N N . GLU A 1 84 ? 20.404 10.220 -18.183 1.00 87.19 84 GLU A N 1
ATOM 682 C CA . GLU A 1 84 ? 19.028 10.708 -18.380 1.00 87.19 84 GLU A CA 1
ATOM 683 C C . GLU A 1 84 ? 18.323 10.020 -19.561 1.00 87.19 84 GLU A C 1
ATOM 685 O O . GLU A 1 84 ? 17.095 9.893 -19.595 1.00 87.19 84 GLU A O 1
ATOM 690 N N . GLU A 1 85 ? 19.086 9.551 -20.547 1.00 88.44 85 GLU A N 1
ATOM 691 C CA . GLU A 1 85 ? 18.577 8.801 -21.690 1.00 88.44 85 GLU A CA 1
ATOM 692 C C . GLU A 1 85 ? 18.099 7.403 -21.285 1.00 88.44 85 GLU A C 1
ATOM 694 O O . GLU A 1 85 ? 17.065 6.961 -21.795 1.00 88.44 85 GLU A O 1
ATOM 699 N N . ASN A 1 86 ? 18.796 6.754 -20.350 1.00 87.69 86 ASN A N 1
ATOM 700 C CA . ASN A 1 86 ? 18.583 5.356 -19.971 1.00 87.69 86 ASN A CA 1
ATOM 701 C C . ASN A 1 86 ? 17.698 5.188 -18.731 1.00 87.69 86 ASN A C 1
ATOM 703 O O . ASN A 1 86 ? 16.850 4.288 -18.691 1.00 87.69 86 ASN A O 1
ATOM 707 N N . ASP A 1 87 ? 17.895 6.041 -17.730 1.00 90.06 87 ASP A N 1
ATOM 708 C CA . ASP A 1 87 ? 17.273 5.920 -16.420 1.00 90.06 87 ASP A CA 1
ATOM 709 C C . ASP A 1 87 ? 15.797 6.302 -16.494 1.00 90.06 87 ASP A C 1
ATOM 711 O O . ASP A 1 87 ? 15.412 7.338 -17.041 1.00 90.06 87 ASP A O 1
ATOM 715 N N . ALA A 1 88 ? 14.952 5.447 -15.933 1.00 91.12 88 ALA A N 1
ATOM 716 C CA . ALA A 1 88 ? 13.533 5.706 -15.844 1.00 91.12 88 ALA A CA 1
ATOM 717 C C . ALA A 1 88 ? 13.220 6.685 -14.720 1.00 91.12 88 ALA A C 1
ATOM 719 O O . ALA A 1 88 ? 13.794 6.646 -13.630 1.00 91.12 88 ALA A O 1
ATOM 720 N N . THR A 1 89 ? 12.209 7.497 -14.961 1.00 92.38 89 THR A N 1
ATOM 721 C CA . THR A 1 89 ? 11.496 8.261 -13.949 1.00 92.38 89 THR A CA 1
ATOM 722 C C . THR A 1 89 ? 10.245 7.513 -13.491 1.00 92.38 89 THR A C 1
ATOM 724 O O . THR A 1 89 ? 9.839 6.511 -14.082 1.00 92.38 89 THR A O 1
ATOM 727 N N . PHE A 1 90 ? 9.605 7.992 -12.424 1.00 91.56 90 PHE A N 1
ATOM 728 C CA . PHE A 1 90 ? 8.301 7.474 -12.014 1.00 91.56 90 PHE A CA 1
ATOM 729 C C . PHE A 1 90 ? 7.246 7.662 -13.112 1.00 91.56 90 PHE A C 1
ATOM 731 O O . PHE A 1 90 ? 6.387 6.803 -13.282 1.00 91.56 90 PHE A O 1
ATOM 738 N N . GLU A 1 91 ? 7.321 8.757 -13.872 1.00 93.00 91 GLU A N 1
ATOM 739 C CA . GLU A 1 91 ? 6.413 9.039 -14.987 1.00 93.00 91 GLU A CA 1
ATOM 740 C C . GLU A 1 91 ? 6.473 7.974 -16.083 1.00 93.00 91 GLU A C 1
ATOM 742 O O . GLU A 1 91 ? 5.420 7.538 -16.547 1.00 93.00 91 GLU A O 1
ATOM 747 N N . ASP A 1 92 ? 7.673 7.497 -16.424 1.00 93.56 92 ASP A N 1
ATOM 748 C CA . ASP A 1 92 ? 7.864 6.456 -17.441 1.00 93.56 92 ASP A CA 1
ATOM 749 C C . ASP A 1 92 ? 7.114 5.155 -17.094 1.00 93.56 92 ASP A C 1
ATOM 751 O O . ASP A 1 92 ? 6.664 4.444 -17.988 1.00 93.56 92 ASP A O 1
ATOM 755 N N . TRP A 1 93 ? 6.953 4.857 -15.800 1.00 92.00 93 TRP A N 1
ATOM 756 C CA . TRP A 1 93 ? 6.309 3.641 -15.288 1.00 92.00 93 TRP A CA 1
ATOM 757 C C . TRP A 1 93 ? 4.877 3.847 -14.787 1.00 92.00 93 TRP A C 1
ATOM 759 O O . TRP A 1 93 ? 4.226 2.884 -14.383 1.00 92.00 93 TRP A O 1
ATOM 769 N N . TRP A 1 94 ? 4.385 5.087 -14.755 1.00 92.12 94 TRP A N 1
ATOM 770 C CA . TRP A 1 94 ? 3.130 5.399 -14.076 1.00 92.12 94 TRP A CA 1
ATOM 771 C C . TRP A 1 94 ? 1.905 4.954 -14.869 1.00 92.12 94 TRP A C 1
ATOM 773 O O . TRP A 1 94 ? 1.045 4.285 -14.308 1.00 92.12 94 TRP A O 1
ATOM 783 N N . ASP A 1 95 ? 1.779 5.348 -16.136 1.00 90.94 95 ASP A N 1
ATOM 784 C CA . ASP A 1 95 ? 0.571 5.072 -16.919 1.00 90.94 95 ASP A CA 1
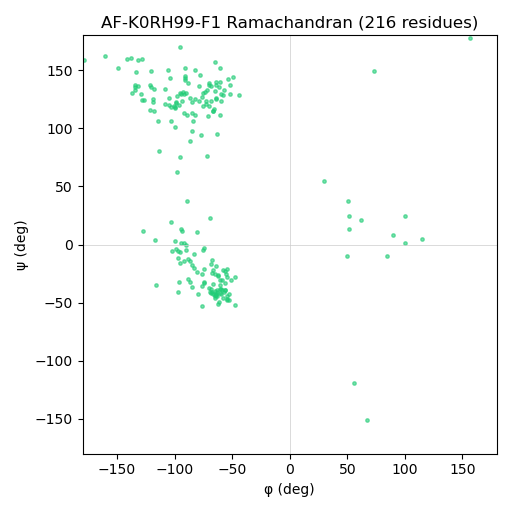ATOM 785 C C . ASP A 1 95 ? 0.636 3.681 -17.557 1.00 90.94 95 ASP A C 1
ATOM 787 O O . ASP A 1 95 ? 1.427 3.448 -18.474 1.00 90.94 95 ASP A O 1
ATOM 791 N N . HIS A 1 96 ? -0.236 2.773 -17.109 1.00 90.38 96 HIS A N 1
ATOM 792 C CA . HIS A 1 96 ? -0.291 1.403 -17.620 1.00 90.38 96 HIS A CA 1
ATOM 793 C C . HIS A 1 96 ? -0.472 1.315 -19.142 1.00 90.38 96 HIS A C 1
ATOM 795 O O . HIS A 1 96 ? -0.039 0.336 -19.742 1.00 90.38 96 HIS A O 1
ATOM 801 N N . LYS A 1 97 ? -1.063 2.329 -19.790 1.00 89.81 97 LYS A N 1
ATOM 802 C CA . LYS A 1 97 ? -1.259 2.351 -21.251 1.00 89.81 97 LYS A CA 1
ATOM 803 C C . LYS A 1 97 ? 0.039 2.458 -22.041 1.00 89.81 97 LYS A C 1
ATOM 805 O O . LYS A 1 97 ? 0.073 2.085 -23.210 1.00 89.81 97 LYS A O 1
ATOM 810 N N . ASN A 1 98 ? 1.083 3.000 -21.421 1.00 89.88 98 ASN A N 1
ATOM 811 C CA . ASN A 1 98 ? 2.384 3.194 -22.056 1.00 89.88 98 ASN A CA 1
ATOM 812 C C . ASN A 1 98 ? 3.306 1.982 -21.867 1.00 89.88 98 ASN A C 1
ATOM 814 O O . ASN A 1 98 ? 4.411 1.954 -22.413 1.00 89.88 98 ASN A O 1
ATOM 818 N N . LEU A 1 99 ? 2.868 0.982 -21.098 1.00 90.50 99 LEU A N 1
ATOM 819 C CA . LEU A 1 99 ? 3.619 -0.236 -20.843 1.00 90.50 99 LEU A CA 1
ATOM 820 C C . LEU A 1 99 ? 3.252 -1.297 -21.894 1.00 90.50 99 LEU A C 1
ATOM 822 O O . LEU A 1 99 ? 2.092 -1.407 -22.283 1.00 90.50 99 LEU A O 1
ATOM 826 N N . PRO A 1 100 ? 4.207 -2.100 -22.388 1.00 88.88 100 PRO A N 1
ATOM 827 C CA . PRO A 1 100 ? 3.964 -3.024 -23.498 1.00 88.88 100 PRO A CA 1
ATOM 828 C C . PRO A 1 100 ? 3.478 -4.396 -23.020 1.00 88.88 100 PRO A C 1
ATOM 830 O O . PRO A 1 100 ? 3.856 -5.435 -23.561 1.00 88.88 100 PRO A O 1
ATOM 833 N N . TYR A 1 101 ? 2.656 -4.402 -21.980 1.00 90.75 101 TYR A N 1
ATOM 834 C CA . TYR A 1 101 ? 1.963 -5.581 -21.493 1.00 90.75 101 TYR A CA 1
ATOM 835 C C . TYR A 1 101 ? 0.525 -5.200 -21.141 1.00 90.75 101 TYR A C 1
ATOM 837 O O . TYR A 1 101 ? 0.208 -4.035 -20.910 1.00 90.75 101 TYR A O 1
ATOM 845 N N . GLU A 1 102 ? -0.346 -6.198 -21.072 1.00 93.88 102 GLU A N 1
ATOM 846 C CA . GLU A 1 102 ? -1.719 -6.029 -20.615 1.00 93.88 102 GLU A CA 1
ATOM 847 C C . GLU A 1 102 ? -2.152 -7.226 -19.772 1.00 93.88 102 GLU A C 1
ATOM 849 O O . GLU A 1 102 ? -1.564 -8.308 -19.846 1.00 93.88 102 GLU A O 1
ATOM 854 N N . TYR A 1 103 ? -3.189 -7.022 -18.965 1.00 94.06 103 TYR A N 1
ATOM 855 C CA . TYR A 1 103 ? -3.864 -8.109 -18.269 1.00 94.06 103 TYR A CA 1
ATOM 856 C C . TYR A 1 103 ? -5.015 -8.644 -19.114 1.00 94.06 103 TYR A C 1
ATOM 858 O O . TYR A 1 103 ? -5.742 -7.880 -19.749 1.00 94.06 103 TYR A O 1
ATOM 866 N N . ASP A 1 104 ? -5.205 -9.958 -19.056 1.00 94.00 104 ASP A N 1
ATOM 867 C CA . ASP A 1 104 ? -6.330 -10.678 -19.653 1.00 94.00 104 ASP A CA 1
ATOM 868 C C . ASP A 1 104 ? -7.685 -10.168 -19.139 1.00 94.00 104 ASP A C 1
ATOM 870 O O . ASP A 1 104 ? -8.630 -9.986 -19.906 1.00 94.00 104 ASP A O 1
ATOM 874 N N . GLU A 1 105 ? -7.771 -9.893 -17.837 1.00 90.19 105 GLU A N 1
ATOM 875 C CA . GLU A 1 105 ? -8.952 -9.332 -17.193 1.00 90.19 105 GLU A CA 1
ATOM 876 C C . GLU A 1 105 ? -8.553 -8.238 -16.197 1.00 90.19 105 GLU A C 1
ATOM 878 O O . GLU A 1 105 ? -7.742 -8.462 -15.300 1.00 90.19 105 GLU A O 1
ATOM 883 N N . TYR A 1 106 ? -9.195 -7.074 -16.268 1.00 88.62 106 TYR A N 1
ATOM 884 C CA . TYR A 1 106 ? -9.081 -6.026 -15.247 1.00 88.62 106 TYR A CA 1
ATOM 885 C C . TYR A 1 106 ? -10.166 -6.190 -14.179 1.00 88.62 106 TYR A C 1
ATOM 887 O O . TYR A 1 106 ? -11.256 -6.692 -14.448 1.00 88.62 106 TYR A O 1
ATOM 895 N N . LEU A 1 107 ? -9.887 -5.745 -12.956 1.00 84.38 107 LEU A N 1
ATOM 896 C CA . LEU A 1 107 ? -10.884 -5.744 -11.892 1.00 84.38 107 LEU A CA 1
ATOM 897 C C . LEU A 1 107 ? -11.983 -4.708 -12.207 1.00 84.38 107 LEU A C 1
ATOM 899 O O . LEU A 1 107 ? -11.665 -3.592 -12.621 1.00 84.38 107 LEU A O 1
ATOM 903 N N . PRO A 1 108 ? -13.270 -5.040 -12.007 1.00 72.69 108 PRO A N 1
ATOM 904 C CA . PRO A 1 108 ? -14.375 -4.143 -12.335 1.00 72.69 108 PRO A CA 1
ATOM 905 C C . PRO A 1 108 ? -14.354 -2.860 -11.487 1.00 72.69 108 PRO A C 1
ATOM 907 O O . PRO A 1 108 ? -14.105 -2.901 -10.277 1.00 72.69 108 PRO A O 1
ATOM 910 N N . SER A 1 109 ? -14.667 -1.718 -12.113 1.00 60.06 109 SER A N 1
ATOM 911 C CA . SER A 1 109 ? -14.830 -0.437 -11.420 1.00 60.06 109 SER A CA 1
ATOM 912 C C . SER A 1 109 ? -16.048 -0.510 -10.491 1.00 60.06 109 SER A C 1
ATOM 914 O O . SER A 1 109 ? -17.172 -0.747 -10.922 1.00 60.06 109 SER A O 1
ATOM 916 N N . GLY A 1 110 ? -15.812 -0.381 -9.183 1.00 52.16 110 GLY A N 1
ATOM 917 C CA . GLY A 1 110 ? -16.847 -0.532 -8.151 1.00 52.16 110 GLY A CA 1
ATOM 918 C C . GLY A 1 110 ? -16.669 -1.723 -7.207 1.00 52.16 110 GLY A C 1
ATOM 919 O O . GLY A 1 110 ? -17.518 -1.927 -6.345 1.00 52.16 110 GLY A O 1
ATOM 920 N N . ALA A 1 111 ? -15.580 -2.488 -7.300 1.00 37.50 111 ALA A N 1
ATOM 921 C CA . ALA A 1 111 ? -15.241 -3.464 -6.267 1.00 37.50 111 ALA A CA 1
ATOM 922 C C . ALA A 1 111 ? -14.472 -2.801 -5.107 1.00 37.50 111 ALA A C 1
ATOM 924 O O . ALA A 1 111 ? -13.269 -2.566 -5.231 1.00 37.50 111 ALA A O 1
ATOM 925 N N . PRO A 1 112 ? -15.073 -2.572 -3.924 1.00 39.53 112 PRO A N 1
ATOM 926 C CA . PRO A 1 112 ? -14.330 -2.856 -2.720 1.00 39.53 112 PRO A CA 1
ATOM 927 C C . PRO A 1 112 ? -14.279 -4.383 -2.604 1.00 39.53 112 PRO A C 1
ATOM 929 O O . PRO A 1 112 ? -15.309 -5.045 -2.506 1.00 39.53 112 PRO A O 1
ATOM 932 N N . ALA A 1 113 ? -13.068 -4.921 -2.572 1.00 34.50 113 ALA A N 1
ATOM 933 C CA . ALA A 1 113 ? -12.781 -6.298 -2.198 1.00 34.50 113 ALA A CA 1
ATOM 934 C C . ALA A 1 113 ? -13.159 -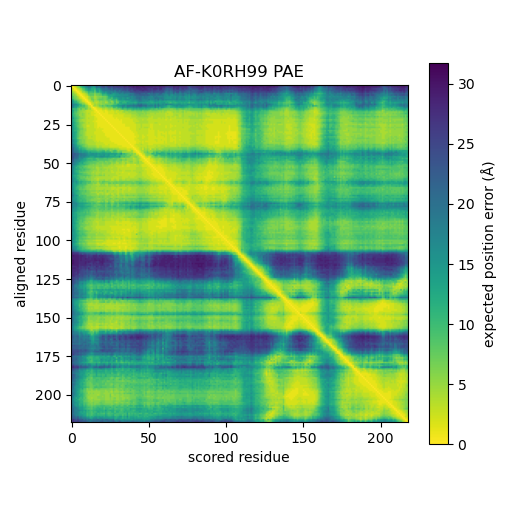7.400 -3.221 1.00 34.50 113 ALA A C 1
ATOM 936 O O . ALA A 1 113 ? -14.119 -7.296 -3.987 1.00 34.50 113 ALA A O 1
ATOM 937 N N . PRO A 1 114 ? -12.395 -8.507 -3.231 1.00 33.66 114 PRO A N 1
ATOM 938 C CA . PRO A 1 114 ? -12.770 -9.724 -3.944 1.00 33.66 114 PRO A CA 1
ATOM 939 C C . PRO A 1 114 ? -14.188 -10.159 -3.550 1.00 33.66 114 PRO A C 1
ATOM 941 O O . PRO A 1 114 ? -14.482 -10.260 -2.368 1.00 33.66 114 PRO A O 1
ATOM 944 N N . ARG A 1 115 ? -15.051 -10.428 -4.539 1.00 33.03 115 ARG A N 1
ATOM 945 C CA . ARG A 1 115 ? -16.288 -11.238 -4.449 1.00 33.03 115 ARG A CA 1
ATOM 946 C C . ARG A 1 115 ? -17.023 -11.263 -3.085 1.00 33.03 115 ARG A C 1
ATOM 948 O O . ARG A 1 115 ? -17.374 -12.337 -2.605 1.00 33.03 115 ARG A O 1
ATOM 955 N N . PHE A 1 116 ? -17.374 -10.110 -2.520 1.00 34.44 116 PHE A N 1
ATOM 956 C CA . PHE A 1 116 ? -18.449 -10.011 -1.521 1.00 34.44 116 PHE A CA 1
ATOM 957 C C . PHE A 1 116 ? -19.597 -9.192 -2.127 1.00 34.44 116 PHE A C 1
ATOM 959 O O . PHE A 1 116 ? -19.703 -7.981 -1.952 1.00 34.44 116 PHE A O 1
ATOM 966 N N . GLY A 1 117 ? -20.417 -9.853 -2.951 1.00 31.33 117 GLY A N 1
ATOM 967 C CA . GLY A 1 117 ? -21.530 -9.229 -3.677 1.00 31.33 117 GLY A CA 1
ATOM 968 C C . GLY A 1 117 ? -22.581 -8.610 -2.754 1.00 31.33 117 GLY A C 1
ATOM 969 O O . GLY A 1 117 ? -22.738 -9.081 -1.640 1.00 31.33 117 GLY A O 1
ATOM 970 N N . LYS A 1 118 ? -23.302 -7.572 -3.211 1.00 35.06 118 LYS A N 1
ATOM 971 C CA . LYS A 1 118 ? -24.435 -6.875 -2.543 1.00 35.06 118 LYS A CA 1
ATOM 972 C C . LYS A 1 118 ? -24.254 -6.414 -1.074 1.00 35.06 118 LYS A C 1
ATOM 974 O O . LYS A 1 118 ? -25.075 -5.641 -0.596 1.00 35.06 118 LYS A O 1
ATOM 979 N N . GLN A 1 119 ? -23.195 -6.807 -0.369 1.00 39.88 119 GLN A N 1
ATOM 980 C CA . GLN A 1 119 ? -22.916 -6.453 1.024 1.00 39.88 119 GLN A CA 1
ATOM 981 C C . GLN A 1 119 ? -22.132 -5.144 1.139 1.00 39.88 119 GLN A C 1
ATOM 983 O O . GLN A 1 119 ? -22.320 -4.408 2.101 1.00 39.88 119 GLN A O 1
ATOM 988 N N . ALA A 1 120 ? -21.307 -4.792 0.148 1.00 41.81 120 ALA A N 1
ATOM 989 C CA . ALA A 1 120 ? -20.552 -3.538 0.168 1.00 41.81 120 ALA A CA 1
ATOM 990 C C . ALA A 1 120 ? -21.449 -2.286 0.244 1.00 41.81 120 ALA A C 1
ATOM 992 O O . ALA A 1 120 ? -21.129 -1.352 0.977 1.00 41.81 120 ALA A O 1
ATOM 993 N N . GLU A 1 121 ? -22.595 -2.290 -0.447 1.00 41.69 121 GLU A N 1
ATOM 994 C CA . GLU A 1 121 ? -23.581 -1.202 -0.382 1.00 41.69 121 GLU A CA 1
ATOM 995 C C . GLU A 1 121 ? -24.376 -1.205 0.931 1.00 41.69 121 GLU A C 1
ATOM 997 O O . GLU A 1 121 ? -24.672 -0.145 1.478 1.00 41.69 121 GLU A O 1
ATOM 1002 N N . GLN A 1 122 ? -24.647 -2.382 1.508 1.00 42.59 122 GLN A N 1
ATOM 1003 C CA . GLN A 1 122 ? -25.311 -2.497 2.813 1.00 42.59 122 GLN A CA 1
ATOM 1004 C C . GLN A 1 122 ? -24.448 -1.962 3.972 1.00 42.59 122 GLN A C 1
ATOM 1006 O O . GLN A 1 122 ? -24.986 -1.565 5.001 1.00 42.59 122 GLN A O 1
ATOM 1011 N N . HIS A 1 123 ? -23.124 -1.882 3.801 1.00 46.22 123 HIS A N 1
ATOM 1012 C CA . HIS A 1 123 ? -22.182 -1.313 4.777 1.00 46.22 123 HIS A CA 1
ATOM 1013 C C . HIS A 1 123 ? -21.865 0.181 4.554 1.00 46.22 123 HIS A C 1
ATOM 1015 O O . HIS A 1 123 ? -20.908 0.717 5.133 1.00 46.22 123 HIS A O 1
ATOM 1021 N N . LEU A 1 124 ? -22.620 0.876 3.695 1.00 48.88 124 LEU A N 1
ATOM 1022 C CA . LEU A 1 124 ? -22.502 2.330 3.517 1.00 48.88 124 LEU A CA 1
ATOM 1023 C C . LEU A 1 124 ? -23.286 3.127 4.569 1.00 48.88 124 LEU A C 1
ATOM 1025 O O . LEU A 1 124 ? -22.944 4.277 4.811 1.00 48.88 124 LEU A O 1
ATOM 1029 N N . THR A 1 125 ? -24.269 2.519 5.240 1.00 51.19 125 THR A N 1
ATOM 1030 C CA . THR A 1 125 ? -25.089 3.172 6.281 1.00 51.19 125 THR A CA 1
ATOM 1031 C C . THR A 1 125 ? -24.540 2.997 7.699 1.00 51.19 125 THR A C 1
ATOM 1033 O O . THR A 1 125 ? -24.965 3.692 8.621 1.00 51.19 125 THR A O 1
ATOM 1036 N N . SER A 1 126 ? -23.596 2.074 7.894 1.00 58.25 126 SER A N 1
ATOM 1037 C CA . SER A 1 126 ? -22.986 1.801 9.194 1.00 58.25 126 SER A CA 1
ATOM 1038 C C . SER A 1 126 ? -21.918 2.836 9.540 1.00 58.25 126 SER A C 1
ATOM 1040 O O . SER A 1 126 ? -21.062 3.156 8.709 1.00 58.25 126 SER A O 1
ATOM 1042 N N . LEU A 1 127 ? -21.933 3.300 10.790 1.00 66.88 127 LEU A N 1
ATOM 1043 C CA . LEU A 1 127 ? -20.913 4.179 11.349 1.00 66.88 127 LEU A CA 1
ATOM 1044 C C . LEU A 1 127 ? -19.501 3.602 11.142 1.00 66.88 127 LEU A C 1
ATOM 1046 O O . LEU A 1 127 ? -19.267 2.403 11.323 1.00 66.88 127 LEU A O 1
ATOM 1050 N N . ARG A 1 128 ? -18.554 4.465 10.763 1.00 69.12 128 ARG A N 1
ATOM 1051 C CA . ARG A 1 128 ? -17.161 4.098 10.485 1.00 69.12 128 ARG A CA 1
ATOM 1052 C C . ARG A 1 128 ? -16.244 4.842 11.443 1.00 69.12 128 ARG A C 1
ATOM 1054 O O . ARG A 1 128 ? -16.221 6.062 11.461 1.00 69.12 128 ARG A O 1
ATOM 1061 N N . ILE A 1 129 ? -15.439 4.118 12.207 1.00 70.00 129 ILE A N 1
ATOM 1062 C CA . ILE A 1 129 ? -14.369 4.748 12.985 1.00 70.00 129 ILE A CA 1
ATOM 1063 C C . ILE A 1 129 ? -13.093 4.724 12.157 1.00 70.00 129 ILE A C 1
ATOM 1065 O O . ILE A 1 129 ? -12.715 3.670 11.635 1.00 70.00 129 ILE A O 1
ATOM 1069 N N . LYS A 1 130 ? -12.426 5.876 12.063 1.00 72.31 130 LYS A N 1
ATOM 1070 C CA . LYS A 1 130 ? -11.099 6.005 11.469 1.00 72.31 130 LYS A CA 1
ATOM 1071 C C . LYS A 1 130 ? -10.064 6.136 12.582 1.00 72.31 130 LYS A C 1
ATOM 1073 O O . LYS A 1 130 ? -9.937 7.164 13.238 1.00 72.31 130 LYS A O 1
ATOM 1078 N N . VAL A 1 131 ? -9.295 5.082 12.804 1.00 66.69 131 VAL A N 1
ATOM 1079 C CA . VAL A 1 131 ? -8.159 5.149 13.729 1.00 66.69 131 VAL A CA 1
ATOM 1080 C C . VAL A 1 131 ? -6.910 5.415 12.916 1.00 66.69 131 VAL A C 1
ATOM 1082 O O . VAL A 1 131 ? -6.567 4.616 12.047 1.00 66.69 131 VAL A O 1
ATOM 1085 N N . TYR A 1 132 ? -6.239 6.526 13.193 1.00 69.25 132 TYR A N 1
ATOM 1086 C CA . TYR A 1 132 ? -5.011 6.902 12.515 1.00 69.25 132 TYR A CA 1
ATOM 1087 C C . TYR A 1 132 ? -3.824 6.529 13.392 1.00 69.25 132 TYR A C 1
ATOM 1089 O O . TYR A 1 132 ? -3.659 6.988 14.521 1.00 69.25 132 TYR A O 1
ATOM 1097 N N . VAL A 1 133 ? -2.986 5.650 12.869 1.00 63.88 133 VAL A N 1
ATOM 1098 C CA . VAL A 1 133 ? -1.760 5.235 13.531 1.00 63.88 133 VAL A CA 1
ATOM 1099 C C . VAL A 1 133 ? -0.612 5.908 12.822 1.00 63.88 133 VAL A C 1
ATOM 1101 O O . VAL A 1 133 ? -0.398 5.699 11.633 1.00 63.88 133 VAL A O 1
ATOM 1104 N N . ASP A 1 134 ? 0.143 6.703 13.561 1.00 65.50 134 ASP A N 1
ATOM 1105 C CA . ASP A 1 134 ? 1.389 7.232 13.046 1.00 65.50 134 ASP A CA 1
ATOM 1106 C C . ASP A 1 134 ? 2.427 6.103 12.960 1.00 65.50 134 ASP A C 1
ATOM 1108 O O . ASP A 1 134 ? 2.880 5.568 13.976 1.00 65.50 134 ASP A O 1
ATOM 1112 N N . ALA A 1 135 ? 2.760 5.717 11.732 1.00 60.72 135 ALA A N 1
ATOM 1113 C CA . ALA A 1 135 ? 3.792 4.743 11.406 1.00 60.72 135 ALA A CA 1
ATOM 1114 C C . ALA A 1 135 ? 5.075 5.429 10.897 1.00 60.72 135 ALA A C 1
ATOM 1116 O O . ALA A 1 135 ? 5.908 4.775 10.262 1.00 60.72 135 ALA A O 1
ATOM 1117 N N . SER A 1 136 ? 5.249 6.728 11.174 1.00 57.62 136 SER A N 1
ATOM 1118 C CA . SER A 1 136 ? 6.404 7.538 10.757 1.00 57.62 136 SER A CA 1
ATOM 1119 C C . SER A 1 136 ? 7.750 6.991 11.212 1.00 57.62 136 SER A C 1
ATOM 1121 O O . SER A 1 136 ? 8.737 7.248 10.536 1.00 57.62 136 SER A O 1
ATOM 1123 N N . ASP A 1 137 ? 7.810 6.170 12.265 1.00 57.94 137 ASP A N 1
ATOM 1124 C CA . ASP A 1 137 ? 9.058 5.519 12.692 1.00 57.94 137 ASP A CA 1
ATOM 1125 C C . ASP A 1 137 ? 9.423 4.264 11.860 1.00 57.94 137 ASP A C 1
ATOM 1127 O O . ASP A 1 137 ? 10.330 3.519 12.226 1.00 57.94 137 ASP A O 1
ATOM 1131 N N . TYR A 1 138 ? 8.745 3.993 10.731 1.00 57.44 138 TYR A N 1
ATOM 1132 C CA . TYR A 1 138 ? 9.061 2.910 9.769 1.00 57.44 138 TYR A CA 1
ATOM 1133 C C . TYR A 1 138 ? 9.216 1.515 10.388 1.00 57.44 138 TYR A C 1
ATOM 1135 O O . TYR A 1 138 ? 9.906 0.632 9.859 1.00 57.44 138 TYR A O 1
ATOM 1143 N N . THR A 1 139 ? 8.590 1.289 11.537 1.00 71.00 139 THR A N 1
ATOM 1144 C CA . THR A 1 139 ? 8.874 0.080 12.288 1.00 71.00 139 THR A CA 1
ATOM 1145 C C . THR A 1 139 ? 8.016 -1.080 11.779 1.00 71.00 139 THR A C 1
ATOM 1147 O O . THR A 1 139 ? 6.861 -1.243 12.156 1.00 71.00 139 THR A O 1
ATOM 1150 N N . ALA A 1 140 ? 8.589 -1.919 10.908 1.00 74.62 140 ALA A N 1
ATOM 1151 C CA . ALA A 1 140 ? 7.894 -3.087 10.367 1.00 74.62 140 ALA A CA 1
ATOM 1152 C C . ALA A 1 140 ? 7.229 -3.933 11.453 1.00 74.62 140 ALA A C 1
ATOM 1154 O O . ALA A 1 140 ? 7.764 -4.117 12.554 1.00 74.62 140 ALA A O 1
ATOM 1155 N N . GLY A 1 141 ? 6.077 -4.495 11.128 1.00 78.25 141 GLY A N 1
ATOM 1156 C CA . GLY A 1 141 ? 5.379 -5.398 12.018 1.00 78.25 141 GLY A CA 1
ATOM 1157 C C . GLY A 1 141 ? 3.896 -5.475 11.743 1.00 78.25 141 GLY A C 1
ATOM 1158 O O . GLY A 1 141 ? 3.338 -4.788 10.887 1.00 78.25 141 GLY A O 1
ATOM 1159 N N . ASP A 1 142 ? 3.274 -6.331 12.531 1.00 84.38 142 ASP A N 1
ATOM 1160 C CA . ASP A 1 142 ? 1.849 -6.559 12.528 1.00 84.38 142 ASP A CA 1
ATOM 1161 C C . ASP A 1 142 ? 1.185 -5.651 13.549 1.00 84.38 142 ASP A C 1
ATOM 1163 O O . ASP A 1 142 ? 1.365 -5.819 14.757 1.00 84.38 142 ASP A O 1
ATOM 1167 N N . TYR A 1 143 ? 0.393 -4.711 13.058 1.00 85.38 143 TYR A N 1
ATOM 1168 C CA . TYR A 1 143 ? -0.387 -3.796 13.865 1.00 85.38 143 TYR A CA 1
ATOM 1169 C C . TYR A 1 143 ? -1.820 -4.315 13.956 1.00 85.38 143 TYR A C 1
ATOM 1171 O O . TYR A 1 143 ? -2.494 -4.516 12.944 1.00 85.38 143 TYR A O 1
ATOM 1179 N N . ALA A 1 144 ? -2.304 -4.537 15.169 1.00 88.62 144 ALA A N 1
ATOM 1180 C CA . ALA A 1 144 ? -3.641 -5.036 15.443 1.00 88.62 144 ALA A CA 1
ATOM 1181 C C . ALA A 1 144 ? -4.347 -4.108 16.430 1.00 88.62 144 ALA A C 1
ATOM 1183 O O . ALA A 1 144 ? -3.844 -3.846 17.524 1.00 88.62 144 ALA A O 1
ATOM 1184 N N . LEU A 1 145 ? -5.512 -3.612 16.030 1.00 87.31 145 LEU A N 1
ATOM 1185 C CA . LEU A 1 145 ? -6.353 -2.749 16.842 1.00 87.31 145 LEU A CA 1
ATOM 1186 C C . LEU A 1 145 ? -7.394 -3.595 17.570 1.00 87.31 145 LEU A C 1
ATOM 1188 O O . LEU A 1 145 ? -8.111 -4.378 16.946 1.00 87.31 145 LEU A O 1
ATOM 1192 N N . PHE A 1 146 ? -7.503 -3.402 18.877 1.00 88.94 146 PHE A N 1
ATOM 1193 C CA . PHE A 1 146 ? -8.466 -4.075 19.736 1.00 88.94 146 PHE A CA 1
ATOM 1194 C C . PHE A 1 146 ? -9.376 -3.063 20.422 1.00 88.94 146 PHE A C 1
ATOM 1196 O O . PHE A 1 146 ? -8.953 -1.959 20.758 1.00 88.94 146 PHE A O 1
ATOM 1203 N N . TRP A 1 147 ? -10.607 -3.478 20.689 1.00 88.31 147 TRP A N 1
ATOM 1204 C CA . TRP A 1 147 ? -11.494 -2.835 21.650 1.00 88.31 147 TRP A CA 1
ATOM 1205 C C . TRP A 1 147 ? -11.864 -3.869 22.703 1.00 88.31 147 TRP A C 1
ATOM 1207 O O . TRP A 1 147 ? -12.477 -4.894 22.385 1.00 88.31 147 TRP A O 1
ATOM 1217 N N . LYS A 1 148 ? -11.444 -3.626 23.951 1.00 87.12 148 LYS A N 1
ATOM 1218 C CA . LYS A 1 148 ? -11.420 -4.655 25.004 1.00 87.12 148 LYS A CA 1
ATOM 1219 C C . LYS A 1 148 ? -10.596 -5.864 24.520 1.00 87.12 148 LYS A C 1
ATOM 1221 O O . LYS A 1 148 ? -9.425 -5.711 24.186 1.00 87.12 148 LYS A O 1
ATOM 1226 N N . GLU A 1 149 ? -11.209 -7.041 24.424 1.00 87.50 149 GLU A N 1
ATOM 1227 C CA . GLU A 1 149 ? -10.577 -8.270 23.925 1.00 87.50 149 GLU A CA 1
ATOM 1228 C C . GLU A 1 149 ? -10.902 -8.565 22.449 1.00 87.50 149 GLU A C 1
ATOM 1230 O O . GLU A 1 149 ? -10.368 -9.508 21.865 1.00 87.50 149 GLU A O 1
ATOM 1235 N N . LYS A 1 150 ? -11.762 -7.758 21.812 1.00 88.56 150 LYS A N 1
ATOM 1236 C CA . LYS A 1 150 ? -12.207 -7.986 20.433 1.00 88.56 150 LYS A CA 1
ATOM 1237 C C . LYS A 1 150 ? -11.237 -7.353 19.439 1.00 88.56 150 LYS A C 1
ATOM 1239 O O . LYS A 1 150 ? -10.984 -6.150 19.497 1.00 88.56 150 LYS A O 1
ATOM 1244 N N . LEU A 1 151 ? -10.741 -8.150 18.493 1.00 88.75 151 LEU A N 1
ATOM 1245 C CA . LEU A 1 151 ? -9.970 -7.659 17.350 1.00 88.75 151 LEU A CA 1
ATOM 1246 C C . LEU A 1 151 ? -10.882 -6.845 16.420 1.00 88.75 151 LEU A C 1
ATOM 1248 O O . LEU A 1 151 ? -11.896 -7.351 15.941 1.00 88.75 151 LEU A O 1
ATOM 1252 N N . LEU A 1 152 ? -10.506 -5.594 16.167 1.00 84.00 152 LEU A N 1
ATOM 1253 C CA . LEU A 1 152 ? -11.211 -4.679 15.270 1.00 84.00 152 LEU A CA 1
ATOM 1254 C C . LEU A 1 152 ? -10.616 -4.653 13.862 1.00 84.00 152 LEU A C 1
ATOM 1256 O O . LEU A 1 152 ? -11.342 -4.461 12.891 1.00 84.00 152 LEU A O 1
ATOM 1260 N N . GLY A 1 153 ? -9.303 -4.839 13.742 1.00 82.88 153 GLY A N 1
ATOM 1261 C CA . GLY A 1 153 ? -8.619 -4.853 12.455 1.00 82.88 153 GLY A CA 1
ATOM 1262 C C . GLY A 1 153 ? -7.129 -5.116 12.606 1.00 82.88 153 GLY A C 1
ATOM 1263 O O . GLY A 1 153 ? -6.553 -4.902 13.674 1.00 82.88 153 GLY A O 1
ATOM 1264 N N . LYS A 1 154 ? -6.503 -5.579 11.525 1.00 84.69 154 LYS A N 1
ATOM 1265 C CA . LYS A 1 154 ? -5.065 -5.839 11.457 1.00 84.69 154 LYS A CA 1
ATOM 1266 C C . LYS A 1 154 ? -4.499 -5.270 10.158 1.00 84.69 154 LYS A C 1
ATOM 1268 O O . LYS A 1 154 ? -5.111 -5.432 9.109 1.00 84.69 154 LYS A O 1
ATOM 1273 N N . VAL A 1 155 ? -3.344 -4.623 10.247 1.00 81.31 155 VAL A N 1
ATOM 1274 C CA . VAL A 1 155 ? -2.556 -4.129 9.114 1.00 81.31 155 VAL A CA 1
ATOM 1275 C C . VAL A 1 155 ? -1.115 -4.562 9.338 1.00 81.31 155 VAL A C 1
ATOM 1277 O O . VAL A 1 155 ? -0.602 -4.468 10.451 1.00 81.31 155 VAL A O 1
ATOM 1280 N N . SER A 1 156 ? -0.466 -5.043 8.287 1.00 80.94 156 SER A N 1
ATOM 1281 C CA . SER A 1 156 ? 0.950 -5.394 8.316 1.00 80.94 156 SER A CA 1
ATOM 1282 C C . SER A 1 156 ? 1.738 -4.317 7.584 1.00 80.94 156 SER A C 1
ATOM 1284 O O . SER A 1 156 ? 1.431 -3.991 6.439 1.00 80.94 156 SER A O 1
ATOM 1286 N N . VAL A 1 157 ? 2.748 -3.759 8.248 1.00 77.50 157 VAL A N 1
ATOM 1287 C CA . VAL A 1 157 ? 3.682 -2.800 7.652 1.00 77.50 157 VAL A CA 1
ATOM 1288 C C . VAL A 1 157 ? 4.976 -3.538 7.356 1.00 77.50 157 VAL A C 1
ATOM 1290 O O . VAL A 1 157 ? 5.636 -4.046 8.265 1.00 77.50 157 VAL A O 1
ATOM 1293 N N . LEU A 1 158 ? 5.342 -3.598 6.080 1.00 74.44 158 LEU A N 1
ATOM 1294 C CA . LEU A 1 158 ? 6.627 -4.130 5.645 1.00 74.44 158 LEU A CA 1
ATOM 1295 C C . LEU A 1 158 ? 7.665 -3.003 5.639 1.00 74.44 158 LEU A C 1
ATOM 1297 O O . LEU A 1 158 ? 7.382 -1.884 5.217 1.00 74.44 158 LEU A O 1
ATOM 1301 N N . SER A 1 159 ? 8.880 -3.303 6.091 1.00 68.62 159 SER A N 1
ATOM 1302 C CA . SER A 1 159 ? 10.043 -2.434 5.910 1.00 68.62 159 SER A CA 1
ATOM 1303 C C . SER A 1 159 ? 11.229 -3.263 5.433 1.00 68.62 159 SER A C 1
ATOM 1305 O O . SER A 1 159 ? 11.337 -4.453 5.738 1.00 68.62 159 SER A O 1
ATOM 1307 N N . GLY A 1 160 ? 12.095 -2.639 4.638 1.00 60.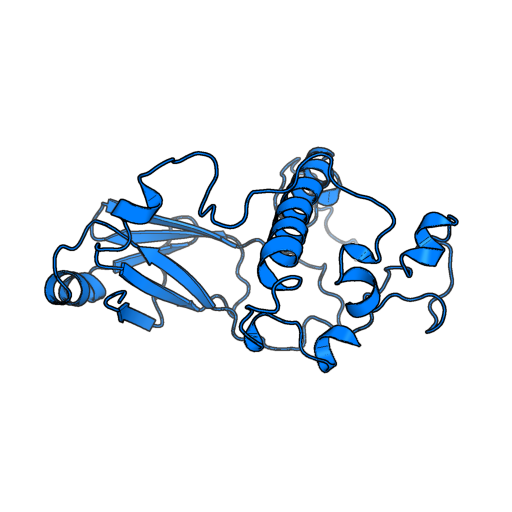28 160 GLY A N 1
ATOM 1308 C CA . GLY A 1 160 ? 13.366 -3.219 4.226 1.00 60.28 160 GLY A CA 1
ATOM 1309 C C . GLY A 1 160 ? 14.498 -2.659 5.079 1.00 60.28 160 GLY A C 1
ATOM 1310 O O . GLY A 1 160 ? 14.753 -1.455 5.060 1.00 60.28 160 GLY A O 1
ATOM 1311 N N . THR A 1 161 ? 15.193 -3.505 5.837 1.00 50.44 161 THR A N 1
ATOM 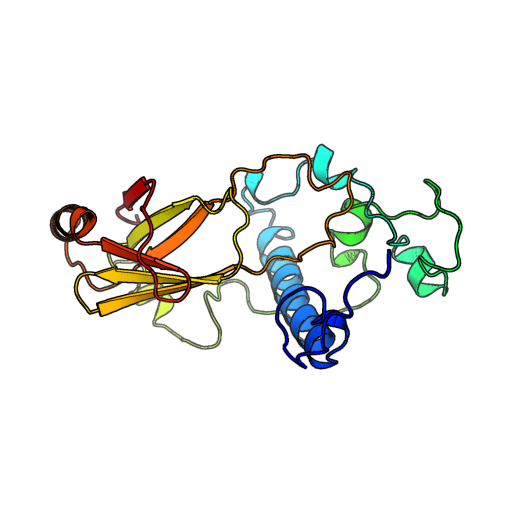1312 C CA . THR A 1 161 ? 16.407 -3.118 6.568 1.00 50.44 161 THR A CA 1
ATOM 1313 C C . THR A 1 161 ? 17.590 -3.041 5.601 1.00 50.44 161 THR A C 1
ATOM 1315 O O . THR A 1 161 ? 18.230 -4.045 5.326 1.00 50.44 161 THR A O 1
ATOM 1318 N N . GLY A 1 162 ? 17.902 -1.857 5.069 1.00 50.03 162 GLY A N 1
ATOM 1319 C CA . GLY A 1 162 ? 19.088 -1.657 4.216 1.00 50.03 162 GLY A CA 1
ATOM 1320 C C . GLY A 1 162 ? 18.837 -1.629 2.704 1.00 50.03 162 GLY A C 1
ATOM 1321 O O . GLY A 1 162 ? 19.754 -1.907 1.942 1.00 50.03 162 GLY A O 1
ATOM 1322 N N . GLY A 1 163 ? 17.621 -1.283 2.269 1.00 41.78 163 GLY A N 1
ATOM 1323 C CA . GLY A 1 163 ? 17.260 -1.187 0.846 1.00 41.78 163 GLY A CA 1
ATOM 1324 C C . GLY A 1 163 ? 16.629 0.139 0.420 1.00 41.78 163 GLY A C 1
ATOM 1325 O O . GLY A 1 163 ? 16.082 0.223 -0.674 1.00 41.78 163 GLY A O 1
ATOM 1326 N N . VAL A 1 164 ? 16.656 1.179 1.256 1.00 43.50 164 VAL A N 1
ATOM 1327 C CA . VAL A 1 164 ? 16.246 2.505 0.784 1.00 43.50 164 VAL A CA 1
ATOM 1328 C C . VAL A 1 164 ? 17.421 3.076 0.001 1.00 43.50 164 VAL A C 1
ATOM 1330 O O . VAL A 1 164 ? 18.519 3.184 0.547 1.00 43.50 164 VAL A O 1
ATOM 1333 N N . CYS A 1 165 ? 17.209 3.443 -1.265 1.00 42.06 165 CYS A N 1
ATOM 1334 C CA . CYS A 1 165 ? 18.109 4.369 -1.948 1.00 42.06 165 CYS A CA 1
ATOM 1335 C C . CYS A 1 165 ? 18.418 5.515 -0.970 1.00 42.06 165 CYS A C 1
ATOM 1337 O O . CYS A 1 165 ? 17.489 6.086 -0.393 1.00 42.06 165 CYS A O 1
ATOM 1339 N N . ALA A 1 166 ? 19.698 5.839 -0.755 1.00 41.62 166 ALA A N 1
ATOM 1340 C CA . ALA A 1 166 ? 20.112 6.889 0.181 1.00 41.62 166 ALA A CA 1
ATOM 1341 C C . ALA A 1 166 ? 19.422 8.242 -0.111 1.00 41.62 166 ALA A C 1
ATOM 1343 O O . ALA A 1 166 ? 19.273 9.076 0.777 1.00 41.62 166 ALA A O 1
ATOM 1344 N N . HIS A 1 167 ? 18.932 8.430 -1.341 1.00 37.69 167 HIS A N 1
ATOM 1345 C CA . HIS A 1 167 ? 18.172 9.595 -1.787 1.00 37.69 167 HIS A CA 1
ATOM 1346 C C . HIS A 1 167 ? 16.656 9.533 -1.492 1.00 37.69 167 HIS A C 1
ATOM 1348 O O . HIS A 1 167 ? 15.973 10.554 -1.503 1.00 37.69 167 HIS A O 1
ATOM 1354 N N . CYS A 1 168 ? 16.110 8.347 -1.215 1.00 40.19 168 CYS A N 1
ATOM 1355 C CA . CYS A 1 168 ? 14.701 8.125 -0.870 1.00 40.19 168 CYS A CA 1
ATOM 1356 C C . CYS A 1 168 ? 14.449 8.072 0.645 1.00 40.19 168 CYS A C 1
ATOM 1358 O O . CYS A 1 168 ? 13.309 8.213 1.073 1.00 40.19 168 CYS A O 1
ATOM 1360 N N . GLN A 1 169 ? 15.495 7.901 1.459 1.00 43.41 169 GLN A N 1
ATOM 1361 C CA . GLN A 1 169 ? 15.398 7.852 2.923 1.00 43.41 169 GLN A CA 1
ATOM 1362 C C . GLN A 1 169 ? 15.152 9.230 3.567 1.00 43.41 169 GLN A C 1
ATOM 1364 O O . GLN A 1 169 ? 14.694 9.304 4.702 1.00 43.41 169 GLN A O 1
ATOM 1369 N N . SER A 1 170 ? 15.463 10.323 2.865 1.00 40.12 170 SER A N 1
ATOM 1370 C CA . SER A 1 170 ? 15.525 11.673 3.439 1.00 40.12 170 SER A CA 1
ATOM 1371 C C . SER A 1 170 ? 14.229 12.481 3.364 1.00 40.12 170 SER A C 1
ATOM 1373 O O . SER A 1 170 ? 14.224 13.630 3.802 1.00 40.12 170 SER A O 1
ATOM 1375 N N . GLN A 1 171 ? 13.140 11.934 2.819 1.00 47.06 171 GLN A N 1
ATOM 1376 C CA . GLN A 1 171 ? 11.905 12.700 2.646 1.00 47.06 171 GLN A CA 1
ATOM 1377 C C . GLN A 1 171 ? 10.797 12.130 3.532 1.00 47.06 171 GLN A C 1
ATOM 1379 O O . GLN A 1 171 ? 10.298 11.025 3.325 1.00 47.06 171 GLN A O 1
ATOM 1384 N N . GLY A 1 172 ? 10.517 12.879 4.602 1.00 42.91 172 GLY A N 1
ATOM 1385 C CA . GLY A 1 172 ? 9.533 12.576 5.632 1.00 42.91 172 GLY A CA 1
ATOM 1386 C C . GLY A 1 172 ? 8.115 12.740 5.114 1.00 42.91 172 GLY A C 1
ATOM 1387 O O . GLY A 1 172 ? 7.454 13.722 5.430 1.00 42.91 172 GLY A O 1
ATOM 1388 N N . ASP A 1 173 ? 7.654 11.772 4.331 1.00 49.22 173 ASP A N 1
ATOM 1389 C CA . ASP A 1 173 ? 6.226 11.632 4.087 1.00 49.22 173 ASP A CA 1
ATOM 1390 C C . ASP A 1 173 ? 5.544 11.281 5.419 1.00 49.22 173 ASP A C 1
ATOM 1392 O O . ASP A 1 173 ? 6.003 10.394 6.149 1.00 49.22 173 ASP A O 1
ATOM 1396 N N . GLU A 1 174 ? 4.454 11.972 5.752 1.00 50.84 174 GLU A N 1
ATOM 1397 C CA . GLU A 1 174 ? 3.603 11.637 6.894 1.00 50.84 174 GLU A CA 1
ATOM 1398 C C . GLU A 1 174 ? 2.977 10.253 6.664 1.00 50.84 174 GLU A C 1
ATOM 1400 O O . GLU A 1 174 ? 1.970 10.090 5.974 1.00 50.84 174 GLU A O 1
ATOM 1405 N N . ARG A 1 175 ? 3.606 9.210 7.211 1.00 59.03 175 ARG A N 1
ATOM 1406 C CA . ARG A 1 175 ? 3.139 7.828 7.060 1.00 59.03 175 ARG A CA 1
ATOM 1407 C C . ARG A 1 175 ? 2.128 7.496 8.135 1.00 59.03 175 ARG A C 1
ATOM 1409 O O . ARG A 1 175 ? 2.471 6.971 9.192 1.00 59.03 175 ARG A O 1
ATOM 1416 N N . VAL A 1 176 ? 0.865 7.766 7.839 1.00 59.66 176 VAL A N 1
ATOM 1417 C CA . VAL A 1 176 ? -0.251 7.379 8.698 1.00 59.66 176 VAL A CA 1
ATOM 1418 C C . VAL A 1 176 ? -0.887 6.095 8.169 1.00 59.66 176 VAL A C 1
ATOM 1420 O O . VAL A 1 176 ? -1.365 6.034 7.040 1.00 59.66 176 VAL A O 1
ATOM 1423 N N . VAL A 1 177 ? -0.923 5.053 8.996 1.00 60.53 177 VAL A N 1
ATOM 1424 C CA . VAL A 1 177 ? -1.700 3.836 8.742 1.00 60.53 177 VAL A CA 1
ATOM 1425 C C . VAL A 1 177 ? -3.096 4.029 9.322 1.00 60.53 177 VAL A C 1
ATOM 1427 O O . VAL A 1 177 ? -3.278 4.102 10.536 1.00 60.53 177 VAL A O 1
ATOM 1430 N N . GLY A 1 178 ? -4.096 4.125 8.449 1.00 62.06 178 GLY A N 1
ATOM 1431 C CA . GLY A 1 178 ? -5.496 4.241 8.844 1.00 62.06 178 GLY A CA 1
ATOM 1432 C C . GLY A 1 178 ? -6.175 2.879 8.983 1.00 62.06 178 GLY A C 1
ATOM 1433 O O . GLY A 1 178 ? -6.144 2.065 8.062 1.00 62.06 178 GLY A O 1
ATOM 1434 N N . TYR A 1 179 ? -6.863 2.651 10.098 1.00 65.00 179 TYR A N 1
ATOM 1435 C CA . TYR A 1 179 ? -7.844 1.580 10.238 1.00 65.00 179 TYR A CA 1
ATOM 1436 C C . TYR A 1 179 ? -9.229 2.146 10.016 1.00 65.00 179 TYR A C 1
ATOM 1438 O O . TYR A 1 179 ? -9.644 3.081 10.700 1.00 65.00 179 TYR A O 1
ATOM 1446 N N . LYS A 1 180 ? -9.977 1.513 9.119 1.00 66.75 180 LYS A N 1
ATOM 1447 C CA . LYS A 1 180 ? -11.410 1.733 8.995 1.00 66.75 180 LYS A CA 1
ATOM 1448 C C . LYS A 1 180 ? -12.135 0.600 9.701 1.00 66.75 180 LYS A C 1
ATOM 1450 O O . LYS A 1 180 ? -12.252 -0.500 9.164 1.00 66.75 180 LYS A O 1
ATOM 1455 N N . VAL A 1 181 ? -12.604 0.865 10.913 1.00 67.50 181 VAL A N 1
ATOM 1456 C CA . VAL A 1 181 ? -13.357 -0.110 11.701 1.00 67.50 181 VAL A CA 1
ATOM 1457 C C . VAL A 1 181 ? -14.840 0.112 11.453 1.00 67.50 181 VAL A C 1
ATOM 1459 O O . VAL A 1 181 ? -15.355 1.210 11.661 1.00 67.50 181 VAL A O 1
ATOM 1462 N N . THR A 1 182 ? -15.526 -0.939 11.012 1.00 64.38 182 THR A N 1
ATOM 1463 C CA . THR A 1 182 ? -16.972 -0.923 10.765 1.00 64.38 182 THR A CA 1
ATOM 1464 C C . THR A 1 182 ? -17.625 -1.987 11.644 1.00 64.38 182 THR A C 1
ATOM 1466 O O . THR A 1 182 ? -17.109 -3.101 11.728 1.00 64.38 182 THR A O 1
ATOM 1469 N N . GLY A 1 183 ? -18.743 -1.667 12.302 1.00 63.47 183 GLY A N 1
ATOM 1470 C CA . GLY A 1 183 ? -19.644 -2.691 12.852 1.00 63.47 183 GLY A CA 1
ATOM 1471 C C . GLY A 1 183 ? -19.613 -3.070 14.348 1.00 63.47 183 GLY A C 1
ATOM 1472 O O . GLY A 1 183 ? -20.395 -3.950 14.692 1.00 63.47 183 GLY A O 1
ATOM 1473 N N . PRO A 1 184 ? -18.806 -2.496 15.269 1.00 67.62 184 PRO A N 1
ATOM 1474 C CA . PRO A 1 184 ? -19.030 -2.693 16.709 1.00 67.62 184 PRO A CA 1
ATOM 1475 C C . PRO A 1 184 ? -19.817 -1.565 17.388 1.00 67.62 184 PRO A C 1
ATOM 1477 O O . PRO A 1 184 ? -20.097 -1.684 18.577 1.00 67.62 184 PRO A O 1
ATOM 1480 N N . PHE A 1 185 ? -20.119 -0.478 16.676 1.00 76.62 185 PHE A N 1
ATOM 1481 C CA . PHE A 1 185 ? -20.662 0.748 17.257 1.00 76.62 185 PHE A CA 1
ATOM 1482 C C . PHE A 1 185 ? -21.914 1.172 16.498 1.00 76.62 185 PHE A C 1
ATOM 1484 O O . PHE A 1 185 ? -21.860 1.350 15.278 1.00 76.62 185 PHE A O 1
ATOM 1491 N N . ASP A 1 186 ? -23.014 1.334 17.229 1.00 76.62 186 ASP A N 1
ATOM 1492 C CA . ASP A 1 186 ? -24.316 1.688 16.665 1.00 76.62 186 ASP A CA 1
ATOM 1493 C C . ASP A 1 186 ? -24.467 3.210 16.522 1.00 76.62 186 ASP A C 1
ATOM 1495 O O . ASP A 1 186 ? -25.092 3.695 15.576 1.00 76.62 186 ASP A O 1
ATOM 1499 N N . THR A 1 187 ? -23.845 3.982 17.421 1.00 78.00 187 THR A N 1
ATOM 1500 C CA . THR A 1 187 ? -23.882 5.451 17.418 1.00 78.00 187 THR A CA 1
ATOM 1501 C C . THR A 1 187 ? -22.494 6.091 17.487 1.00 78.00 187 THR A C 1
ATOM 1503 O O . THR A 1 187 ? -21.515 5.478 17.916 1.00 78.00 187 THR A O 1
ATOM 1506 N N . VAL A 1 188 ? -22.406 7.362 17.064 1.00 77.50 188 VAL A N 1
ATOM 1507 C CA . VAL A 1 188 ? -21.184 8.182 17.199 1.00 77.50 188 VAL A CA 1
ATOM 1508 C C . VAL A 1 188 ? -20.740 8.245 18.662 1.00 77.50 188 VAL A C 1
ATOM 1510 O O . VAL A 1 188 ? -19.555 8.101 18.934 1.00 77.50 188 VAL A O 1
ATOM 1513 N N . GLY A 1 189 ? -21.685 8.358 19.601 1.00 81.81 189 GLY A N 1
ATOM 1514 C CA . GLY A 1 189 ? -21.383 8.358 21.032 1.00 81.81 189 GLY A CA 1
ATOM 1515 C C . GLY A 1 189 ? -20.765 7.042 21.513 1.00 81.81 189 GLY A C 1
ATOM 1516 O O . GLY A 1 189 ? -19.812 7.070 22.287 1.00 81.81 189 GLY A O 1
ATOM 1517 N N . ASP A 1 190 ? -21.232 5.892 21.013 1.00 82.31 190 ASP A N 1
ATOM 1518 C CA . ASP A 1 190 ? -20.636 4.586 21.345 1.00 82.31 190 ASP A CA 1
ATOM 1519 C C . ASP A 1 190 ? -19.200 4.480 20.825 1.00 82.31 190 ASP A C 1
ATOM 1521 O O . ASP A 1 190 ? -18.312 3.958 21.501 1.00 82.31 190 ASP A O 1
ATOM 1525 N N . ALA A 1 191 ? -18.974 5.003 19.620 1.00 81.62 191 ALA A N 1
ATOM 1526 C CA . ALA A 1 191 ? -17.663 5.070 19.001 1.00 81.62 191 ALA A CA 1
ATOM 1527 C C . ALA A 1 191 ? -16.701 5.982 19.778 1.00 81.62 191 ALA A C 1
ATOM 1529 O O . ALA A 1 191 ? -15.573 5.577 20.058 1.00 81.62 191 ALA A O 1
ATOM 1530 N N . GLU A 1 192 ? -17.147 7.177 20.171 1.00 84.00 192 GLU A N 1
ATOM 1531 C CA . GLU A 1 192 ? -16.380 8.131 20.981 1.00 84.00 192 GLU A CA 1
ATOM 1532 C C . GLU A 1 192 ? -16.058 7.567 22.371 1.00 84.00 192 GLU A C 1
ATOM 1534 O O . GLU A 1 192 ? -14.911 7.627 22.815 1.00 84.00 192 GLU A O 1
ATOM 1539 N N . ALA A 1 193 ? -17.031 6.932 23.029 1.00 86.69 193 ALA A N 1
ATOM 1540 C CA . ALA A 1 193 ? -16.837 6.280 24.323 1.00 86.69 193 ALA A CA 1
ATOM 1541 C C . ALA A 1 193 ? -15.869 5.086 24.250 1.00 86.69 193 ALA A C 1
ATOM 1543 O O . ALA A 1 193 ? -15.229 4.733 25.244 1.00 86.69 193 ALA A O 1
ATOM 1544 N N . ALA A 1 194 ? -15.738 4.458 23.080 1.00 84.69 194 ALA A N 1
ATOM 1545 C CA . ALA A 1 194 ? -14.816 3.354 22.861 1.00 84.69 194 ALA A CA 1
ATOM 1546 C C . ALA A 1 194 ? -13.369 3.795 22.617 1.00 84.69 194 ALA A C 1
ATOM 1548 O O . ALA A 1 194 ? -12.470 3.005 22.902 1.00 84.69 194 ALA A O 1
ATOM 1549 N N . VAL A 1 195 ? -13.130 5.028 22.146 1.00 84.88 195 VAL A N 1
ATOM 1550 C CA . VAL A 1 195 ? -11.788 5.582 21.875 1.00 84.88 195 VAL A CA 1
ATOM 1551 C C . VAL A 1 195 ? -10.796 5.365 23.028 1.00 84.88 195 VAL A C 1
ATOM 1553 O O . VAL A 1 195 ? -9.734 4.795 22.770 1.00 84.88 195 VAL A O 1
ATOM 1556 N N . PRO A 1 196 ? -11.098 5.730 24.292 1.00 87.38 196 PRO A N 1
ATOM 1557 C CA . PRO A 1 196 ? -10.163 5.518 25.403 1.00 87.38 196 PRO A CA 1
ATOM 1558 C C . PRO A 1 196 ? -9.926 4.037 25.746 1.00 87.38 196 PRO A C 1
ATOM 1560 O O . PRO A 1 196 ? -9.001 3.724 26.489 1.00 87.38 196 PRO A O 1
ATOM 1563 N N . LEU A 1 197 ? -10.749 3.121 25.224 1.00 89.31 197 LEU A N 1
ATOM 1564 C CA . LEU A 1 197 ? -10.650 1.673 25.439 1.00 89.31 197 LEU A CA 1
ATOM 1565 C C . LEU A 1 197 ? -9.968 0.944 24.272 1.00 89.31 197 LEU A C 1
ATOM 1567 O O . LEU A 1 197 ? -9.906 -0.292 24.268 1.00 89.31 197 LEU A O 1
ATOM 1571 N N . LEU A 1 198 ? -9.504 1.682 23.261 1.00 87.88 198 LEU A N 1
ATOM 1572 C CA . LEU A 1 198 ? -8.779 1.117 22.135 1.00 87.88 198 LEU A CA 1
ATOM 1573 C C . LEU A 1 198 ? -7.355 0.754 22.547 1.00 87.88 198 LEU A C 1
ATOM 1575 O O . LEU A 1 198 ? -6.612 1.567 23.094 1.00 87.88 198 LEU A O 1
ATOM 1579 N N . VAL A 1 199 ? -6.959 -0.474 22.225 1.00 89.94 199 VAL A N 1
ATOM 1580 C CA . VAL A 1 199 ? -5.599 -0.966 22.440 1.00 89.94 199 VAL A CA 1
ATOM 1581 C C . VAL A 1 199 ? -5.004 -1.318 21.093 1.00 89.94 199 VAL A C 1
ATOM 1583 O O . VAL A 1 199 ? -5.445 -2.254 20.426 1.00 89.94 199 VAL A O 1
ATOM 1586 N N . LEU A 1 200 ? -3.975 -0.582 20.698 1.00 87.00 200 LEU A N 1
ATOM 1587 C CA . LEU A 1 200 ? -3.180 -0.912 19.529 1.00 87.00 200 LEU A CA 1
ATOM 1588 C C . LEU A 1 200 ? -2.001 -1.779 19.956 1.00 87.00 200 LEU A C 1
ATOM 1590 O O . LEU A 1 200 ? -1.271 -1.431 20.882 1.00 87.00 200 LEU A O 1
ATOM 1594 N N . LYS A 1 201 ? -1.806 -2.908 19.277 1.00 89.69 201 LYS A N 1
ATOM 1595 C CA . LYS A 1 201 ? -0.669 -3.801 19.500 1.00 89.69 201 LYS A CA 1
ATOM 1596 C C . LYS A 1 201 ? 0.178 -3.898 18.243 1.00 89.69 201 LYS A C 1
ATOM 1598 O O . LYS A 1 201 ? -0.367 -4.142 17.173 1.00 89.69 201 LYS A O 1
ATOM 1603 N N . ARG A 1 202 ? 1.498 -3.794 18.382 1.00 86.88 202 ARG A N 1
ATOM 1604 C CA . ARG A 1 202 ? 2.481 -4.132 17.351 1.00 86.88 202 ARG A CA 1
ATOM 1605 C C . ARG A 1 202 ? 3.202 -5.412 17.749 1.00 86.88 202 ARG A C 1
ATOM 1607 O O . ARG A 1 202 ? 3.805 -5.468 18.817 1.00 86.88 202 ARG A O 1
ATOM 1614 N N . ASN A 1 203 ? 3.129 -6.447 16.914 1.00 86.75 203 ASN A N 1
ATOM 1615 C CA . ASN A 1 203 ? 3.703 -7.771 17.195 1.00 86.75 203 ASN A CA 1
ATOM 1616 C C . ASN A 1 203 ? 3.286 -8.312 18.582 1.00 86.75 203 ASN A C 1
ATOM 1618 O O . ASN A 1 203 ? 4.082 -8.902 19.305 1.00 86.75 203 ASN A O 1
ATOM 1622 N N . GLY A 1 204 ? 2.036 -8.049 18.981 1.00 88.50 204 GLY A N 1
ATOM 1623 C CA . GLY A 1 204 ? 1.488 -8.444 20.282 1.00 88.50 204 GLY A CA 1
ATOM 1624 C C . GLY A 1 204 ? 1.783 -7.492 21.450 1.00 88.50 204 GLY A C 1
ATOM 1625 O O . GLY A 1 204 ? 1.145 -7.627 22.493 1.00 88.50 204 GLY A O 1
ATOM 1626 N N . VAL A 1 205 ? 2.661 -6.499 21.283 1.00 89.69 205 VAL A N 1
ATOM 1627 C CA . VAL A 1 205 ? 3.026 -5.523 22.325 1.00 89.69 205 VAL A CA 1
ATOM 1628 C C . VAL A 1 205 ? 2.193 -4.254 22.183 1.00 89.69 205 VAL A C 1
ATOM 1630 O O . VAL A 1 205 ? 2.094 -3.707 21.089 1.00 89.69 205 VAL A O 1
ATOM 1633 N N . ALA A 1 206 ? 1.591 -3.775 23.274 1.00 90.06 206 ALA A N 1
ATOM 1634 C CA . ALA A 1 206 ? 0.797 -2.547 23.256 1.00 90.06 206 ALA A CA 1
ATOM 1635 C C . ALA A 1 206 ? 1.658 -1.318 22.914 1.00 90.06 206 ALA A C 1
ATOM 1637 O O . ALA A 1 206 ? 2.763 -1.167 23.433 1.00 90.06 206 ALA A O 1
ATOM 1638 N N . ILE A 1 207 ? 1.135 -0.442 22.058 1.00 86.25 207 ILE A N 1
ATOM 1639 C CA . ILE A 1 207 ? 1.767 0.818 21.652 1.00 86.25 207 ILE A CA 1
ATOM 1640 C C . ILE A 1 207 ? 0.771 1.978 21.753 1.00 86.25 207 ILE A C 1
ATOM 1642 O O . ILE A 1 207 ? -0.445 1.775 21.757 1.00 86.25 207 ILE A O 1
ATOM 1646 N N . GLN A 1 208 ? 1.290 3.202 21.840 1.00 82.75 208 GLN A N 1
ATOM 1647 C CA . GLN A 1 208 ? 0.468 4.403 21.952 1.00 82.75 208 GLN A CA 1
ATOM 1648 C C . GLN A 1 208 ? -0.241 4.718 20.628 1.00 82.75 208 GLN A C 1
ATOM 1650 O O . GLN A 1 208 ? 0.381 4.754 19.567 1.00 82.75 208 GLN A O 1
ATOM 1655 N N . VAL A 1 209 ? -1.542 4.996 20.705 1.00 78.62 209 VAL A N 1
ATOM 1656 C CA . VAL A 1 209 ? -2.313 5.567 19.594 1.00 78.62 209 VAL A CA 1
ATOM 1657 C C . VAL A 1 209 ? -2.095 7.080 19.588 1.00 78.62 209 VAL A C 1
ATOM 1659 O O . VAL A 1 209 ? -2.315 7.724 20.612 1.00 78.62 209 VAL A O 1
ATOM 1662 N N . LYS A 1 210 ? -1.646 7.649 18.460 1.00 75.75 210 LYS A N 1
ATOM 1663 C CA . LYS A 1 210 ? -1.382 9.097 18.363 1.00 75.75 210 LYS A CA 1
ATOM 1664 C C . LYS A 1 210 ? -2.651 9.920 18.153 1.00 75.75 210 LYS A C 1
ATOM 1666 O O . LYS A 1 210 ? -2.798 10.959 18.788 1.00 75.75 210 LYS A O 1
ATOM 1671 N N . SER A 1 211 ? -3.565 9.471 17.294 1.00 76.19 211 SER A N 1
ATOM 1672 C CA . SER A 1 211 ? -4.838 10.155 17.065 1.00 76.19 211 SER A CA 1
ATOM 1673 C C . SER A 1 211 ? -5.954 9.181 16.691 1.00 76.19 211 SER A C 1
ATOM 1675 O O . SER A 1 211 ? -5.737 8.107 16.133 1.00 76.19 211 SER A O 1
ATOM 1677 N N . VAL A 1 212 ? -7.187 9.552 17.027 1.00 75.81 212 VAL A N 1
ATOM 1678 C CA . VAL A 1 212 ? -8.390 8.800 16.663 1.00 75.81 212 VAL A CA 1
ATOM 1679 C C . VAL A 1 212 ? -9.418 9.786 16.142 1.00 75.81 212 VAL A C 1
ATOM 1681 O O . VAL A 1 212 ? -9.645 10.816 16.772 1.00 75.81 212 VAL A O 1
ATOM 1684 N N . ALA A 1 213 ? -10.032 9.469 15.005 1.00 75.94 213 ALA A N 1
ATOM 1685 C CA . ALA A 1 213 ? -11.124 10.239 14.435 1.00 75.94 213 ALA A CA 1
ATOM 1686 C C . ALA A 1 213 ? -12.379 9.362 14.343 1.00 75.94 213 ALA A C 1
ATOM 1688 O O . ALA A 1 213 ? -12.386 8.276 13.759 1.00 75.94 213 ALA A O 1
ATOM 1689 N N . VAL A 1 214 ? -13.474 9.839 14.921 1.00 74.62 214 VAL A N 1
ATOM 1690 C CA . VAL A 1 214 ? -14.786 9.220 14.739 1.00 74.62 214 VAL A CA 1
ATOM 1691 C C . VAL A 1 214 ? -15.524 10.047 13.701 1.00 74.62 214 VAL A C 1
ATOM 1693 O O . VAL A 1 214 ? -15.739 11.238 13.896 1.00 74.62 214 VAL A O 1
ATOM 1696 N N . GLU A 1 215 ? -15.894 9.427 12.584 1.00 71.44 215 GLU A N 1
ATOM 1697 C CA . GLU A 1 215 ? -16.562 10.127 11.493 1.00 71.44 215 GLU A CA 1
ATOM 1698 C C . GLU A 1 215 ? -17.821 9.374 11.078 1.00 71.44 215 GLU A C 1
ATOM 1700 O O . GLU A 1 215 ? -17.803 8.179 10.775 1.00 71.44 215 GLU A O 1
ATOM 1705 N N . LYS A 1 216 ? -18.945 10.085 11.003 1.00 65.56 216 LYS A N 1
ATOM 1706 C CA . LYS A 1 216 ? -20.109 9.540 10.316 1.00 65.56 216 LYS A CA 1
ATOM 1707 C C . LYS A 1 216 ? -19.829 9.573 8.818 1.00 65.56 216 LYS A C 1
ATOM 1709 O O . LYS A 1 216 ? -19.518 10.622 8.264 1.00 65.56 216 LYS A O 1
ATOM 1714 N N . TRP A 1 217 ? -19.919 8.416 8.175 1.00 60.09 217 TRP A N 1
ATOM 1715 C CA . TRP A 1 217 ? -19.875 8.363 6.722 1.00 60.09 217 TRP A CA 1
ATOM 1716 C C . TRP A 1 217 ? -21.222 8.850 6.191 1.00 60.09 217 TRP A C 1
ATOM 1718 O O . TRP A 1 217 ? -22.251 8.275 6.548 1.00 60.09 217 TRP A O 1
ATOM 1728 N N . ASN A 1 218 ? -21.194 9.933 5.415 1.00 50.25 218 ASN A N 1
ATOM 1729 C CA . ASN A 1 218 ? -22.351 10.440 4.681 1.00 50.25 218 ASN A CA 1
ATOM 1730 C C . ASN A 1 218 ? -22.435 9.765 3.313 1.00 50.25 218 ASN A C 1
ATOM 1732 O O . ASN A 1 218 ? -21.363 9.553 2.697 1.00 50.25 218 ASN A O 1
#

Sequence (218 aa):
MFAPKLPFTGTMAQNQSIFDPIFWLHHSNVERQLCSWQKAFLESDNIDPLSKPSDTLKKRVLYPWTKPSLLWQGNLSHNTESSEENDATFEDWWDHKNLPYEYDEYLPSGAPAPRFGKQAEQHLTSLRIKVYVDASDYTAGDYALFWKEKLLGKVSVLSGTGGVCAHCQSQGDERVVGYKVTGPFDTVGDAEAAVPLLVLKRNGVAIQVKSVAVEKWN

Organism: Thalassiosira oceanica (NCBI:txid159749)

Nearest PDB structures (foldseek):
  2dck-assembly1_A  TM=4.511E-01  e=1.228E+00  Bacillus sp. 41M-1
  7l2z-assembly1_E  TM=4.037E-01  e=1.228E+00  Escherichia coli K-12
  7l2z-assembly1_F  TM=3.315E-01  e=1.152E+00  Escherichia coli K-12
  3u37-assembly2_H  TM=3.393E-01  e=1.803E+00  Butyrivibrio proteoclasticus B316
  4dev-assembly1_A  TM=2.284E-01  e=3.422E+00  Butyrivibrio proteoclasticus B316

Radius of gyration: 21.0 Å; Cα contacts (8 Å, |Δi|>4): 276; chains: 1; bounding box: 60×35×52 Å

InterPro domains:
  IPR002227 Tyrosinase copper-binding domain [PF00264] (10-39)
  IPR008922 Di-copper centre-containing domain superfamily [G3DSA:1.10.1280.10] (3-127)
  IPR008922 Di-copper centre-containing domain superfamily [SSF48056] (11-111)

Secondary structure (DSSP, 8-state):
-PPP-------SSGGGGGGSHHHHHHHHHHHHHHHHHIIIIITTS---GGGSPPHHHHT-EEEEEEPHHHHTTT--TTTS---TTTEEEHHHHH-GGGSS---SSPPPTT-SSSS-TTHHHHTTSS-EEEEEEE-TT---EEEEEEETTEEEEEEEE---TT-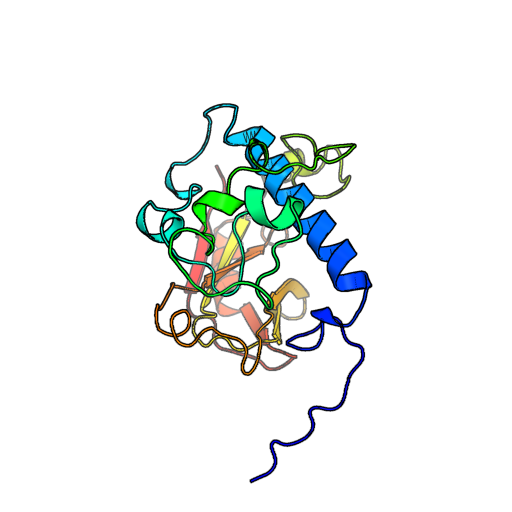S-TTTTT-----EEEEEEESS-SSHHHHHHHGGGEEEEETTEEE---EEEEE---

Mean predicted aligned error: 10.88 Å